Protein AF-A0A8J4EY63-F1 (afdb_monomer)

Solvent-accessible surface area (backbone atoms only — not comparable to full-atom values): 12942 Å² total; per-residue (Å²): 98,68,43,55,52,31,20,59,56,55,72,53,76,58,63,47,81,88,85,58,33,60,67,54,53,49,51,51,50,50,50,53,52,50,50,33,69,76,68,36,71,69,58,39,68,40,45,42,35,84,79,38,76,83,50,90,57,70,86,40,26,44,48,56,54,52,50,51,50,52,49,52,52,50,50,52,52,49,51,52,44,51,50,52,53,71,71,45,63,54,78,74,40,54,76,88,70,40,68,58,42,65,72,49,71,68,41,54,51,51,54,49,49,52,53,49,51,53,52,50,38,43,49,57,43,70,63,50,84,80,60,52,95,76,39,57,59,40,48,52,47,36,47,50,51,41,50,49,51,50,41,50,48,46,49,48,22,44,77,71,20,35,55,77,70,80,58,59,66,53,52,48,56,46,45,53,51,23,48,33,68,73,69,58,83,55,62,65,63,59,49,32,54,51,52,32,55,54,48,53,53,50,49,52,53,52,52,55,49,52,51,49,52,53,24,62,74,72,71,46,66,80,99,53,88,75,78,78,84,128

InterPro domains:
  IPR014472 Choline/ethanolamine phosphotransferase [PTHR10414] (2-226)

Foldseek 3Di:
DLQLLLCLQQVDRDQAPVPDGPVNVVVVVVVLVVCCVPVNPCQQCQFVCVVPVPDPDGNDGNVNVVVVVVVVRVVVVNVVSVCSNVVDASVNPDPVQQAAEDYDDVLSVVVVVVVVLLVVLLCLLLVLPPQDPPLSVLSVLLSVLLVVVQSVQSNCCSVVNHYRDGPVVSSVLSNVLSVCSVVVPDDNSCSSVVSNVVSVVVSVVVVVVVVVVVCVVVVHPPPDDDPDDD

Sequence (230 aa):
MVSHWEEYHTGVLMYGDGHFGILEANYVLAAVTFVSGIFGPAIWDYRLTNLVAAWPYKDMELKHALILFAAAVALIQFYGQMRRVFMNSWTTLPAAERGHKELGNAARLRHLAYALVLMTLGAIYLADDKLKWGQARLATLLYGIVYAIVATQLIMDHMCKEPFRPPLFPMAVLATAALNSVVELVDARMVAAGAVAIMIVYYGVYVSTIVRQVCAFLGIKCFSITPKRA

Secondary structure (DSSP, 8-state):
-HHHHHHHHHS----BSSSSBHHHHHHHHHHHHHHHHHH-GGGGG-BGGGT-TT-S-TT-BHHHHHHHHHHHHHHHHHHHHHHHHHHS-GGGS-HHHHTT---SHHHHHHHHHHHHHHHHHHHHHHT-TTPPTTHHHHHHHHHHHHHHHHHHHHHHHHHTT------HHHHHHHHHHHHHHHH--S-HHHHHHHHHHHHHHHHHHHHHHHHHHHHHHHT--TT--PPPP-

Mean predicted aligned error: 6.14 Å

Structure (mmCIF, N/CA/C/O backbone):
data_AF-A0A8J4EY63-F1
#
_entry.id   AF-A0A8J4EY63-F1
#
loop_
_atom_site.group_PDB
_atom_site.id
_atom_site.type_symbol
_atom_site.label_atom_id
_atom_site.label_alt_id
_atom_site.label_comp_id
_atom_site.label_asym_id
_atom_site.label_entity_id
_atom_site.label_seq_id
_atom_site.pdbx_PDB_ins_code
_atom_site.Cartn_x
_atom_site.Cartn_y
_atom_site.Cartn_z
_atom_site.occupancy
_atom_site.B_iso_or_equiv
_atom_site.auth_seq_id
_atom_site.auth_comp_id
_atom_site.auth_asym_id
_atom_site.auth_atom_id
_atom_site.pdbx_PDB_model_num
ATOM 1 N N . MET A 1 1 ? -1.726 2.721 5.004 1.00 75.31 1 MET A N 1
ATOM 2 C CA . MET A 1 1 ? -1.685 1.846 6.198 1.00 75.31 1 MET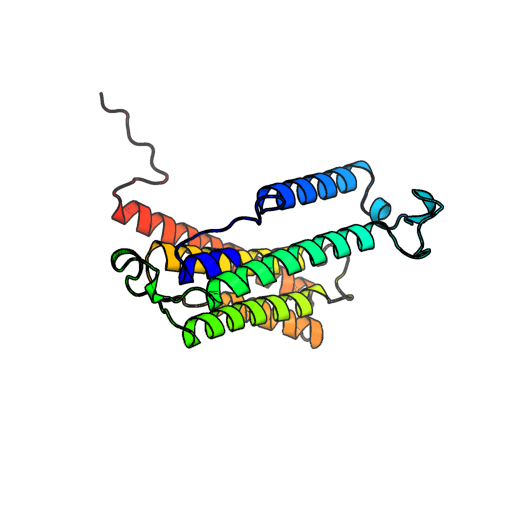 A CA 1
ATOM 3 C C . MET A 1 1 ? -1.245 2.616 7.436 1.00 75.31 1 MET A C 1
ATOM 5 O O . MET A 1 1 ? -1.989 2.617 8.403 1.00 75.31 1 MET A O 1
ATOM 9 N N . VAL A 1 2 ? -0.086 3.288 7.419 1.00 85.56 2 VAL A N 1
ATOM 10 C CA . VAL A 1 2 ? 0.447 3.988 8.607 1.00 85.56 2 VAL A CA 1
ATOM 11 C C . VAL A 1 2 ? -0.446 5.165 9.059 1.00 85.56 2 VAL A C 1
ATOM 13 O O . VAL A 1 2 ? -0.605 5.373 10.256 1.00 85.56 2 VAL A O 1
ATOM 16 N N . SER A 1 3 ? -1.154 5.832 8.140 1.00 87.44 3 SER A N 1
ATOM 17 C CA . SER A 1 3 ? -2.169 6.853 8.464 1.00 87.44 3 SER A CA 1
ATOM 18 C C . SER A 1 3 ? -3.355 6.301 9.268 1.00 87.44 3 SER A C 1
ATOM 20 O O . SER A 1 3 ? -3.732 6.866 10.287 1.00 87.44 3 SER A O 1
ATOM 22 N N . HIS A 1 4 ? -3.914 5.160 8.857 1.00 89.75 4 HIS A N 1
ATOM 23 C CA . HIS A 1 4 ? -4.987 4.488 9.601 1.00 89.75 4 HIS A CA 1
ATOM 24 C C . HIS A 1 4 ? -4.483 3.854 10.901 1.00 89.75 4 HIS A C 1
ATOM 26 O O . HIS A 1 4 ? -5.235 3.713 11.858 1.00 89.75 4 HIS A O 1
ATOM 32 N N . TRP A 1 5 ? -3.201 3.486 10.967 1.00 91.19 5 TRP A N 1
ATOM 33 C CA . TRP A 1 5 ? -2.572 3.077 12.222 1.00 91.19 5 TRP A CA 1
ATOM 34 C C . TRP A 1 5 ? -2.454 4.254 13.196 1.00 91.19 5 TRP A C 1
ATOM 36 O O . TRP A 1 5 ? -2.728 4.079 14.382 1.00 91.19 5 TRP A O 1
ATOM 46 N N . GLU A 1 6 ? -2.101 5.448 12.709 1.00 90.81 6 GLU A N 1
ATOM 47 C CA . GLU A 1 6 ? -2.152 6.669 13.513 1.00 90.81 6 GLU A CA 1
ATOM 48 C C . GLU A 1 6 ? -3.570 6.904 14.032 1.00 90.81 6 GLU A C 1
ATOM 50 O O . GLU A 1 6 ? -3.763 6.964 15.243 1.00 90.81 6 GLU A O 1
ATOM 55 N N . GLU A 1 7 ? -4.557 6.939 13.139 1.00 90.31 7 GLU A N 1
ATOM 56 C CA . GLU A 1 7 ? -5.970 7.110 13.483 1.00 90.31 7 GLU A CA 1
ATOM 57 C C . GLU A 1 7 ? -6.446 6.075 14.517 1.00 90.31 7 GLU A C 1
ATOM 59 O O . GLU A 1 7 ? -7.128 6.426 15.481 1.00 90.31 7 GLU A O 1
ATOM 64 N N . TYR A 1 8 ? -6.023 4.811 14.391 1.00 91.12 8 TYR A N 1
ATOM 65 C CA . TYR A 1 8 ? -6.321 3.761 15.367 1.00 91.12 8 TYR A CA 1
ATOM 66 C C . TYR A 1 8 ? -5.895 4.141 16.791 1.00 91.12 8 TYR A C 1
ATOM 68 O O . TYR A 1 8 ? -6.654 3.930 17.739 1.00 91.12 8 TYR A O 1
ATOM 76 N N . HIS A 1 9 ? -4.702 4.723 16.938 1.00 90.56 9 HIS A N 1
ATOM 77 C CA . HIS A 1 9 ? -4.080 5.020 18.233 1.00 90.56 9 HIS A CA 1
ATOM 78 C C . HIS A 1 9 ? -4.328 6.436 18.755 1.00 90.56 9 HIS A C 1
ATOM 80 O O . HIS A 1 9 ? -4.182 6.657 19.960 1.00 90.56 9 HIS A O 1
ATOM 86 N N . THR A 1 10 ? -4.658 7.391 17.885 1.00 88.69 10 THR A N 1
ATOM 87 C CA . THR A 1 10 ? -4.828 8.813 18.238 1.00 88.69 10 THR A CA 1
ATOM 88 C C . THR A 1 10 ? -6.257 9.313 18.053 1.00 88.69 10 THR A C 1
ATOM 90 O O . THR A 1 10 ? -6.621 10.316 18.661 1.00 88.69 10 THR A O 1
ATOM 93 N N . GLY A 1 11 ? -7.074 8.634 17.239 1.00 86.06 11 GLY A N 1
ATOM 94 C CA . GLY A 1 11 ? -8.412 9.085 16.846 1.00 86.06 11 GLY A CA 1
ATOM 95 C C . GLY A 1 11 ? -8.413 10.233 15.838 1.00 86.06 11 GLY A C 1
ATOM 96 O O . GLY A 1 11 ? -9.473 10.768 15.535 1.00 86.06 11 GLY A O 1
ATOM 97 N N . VAL A 1 12 ? -7.241 10.633 15.336 1.00 85.75 12 VAL A N 1
ATOM 98 C CA . VAL A 1 12 ? -7.100 11.710 14.357 1.00 85.75 12 VAL A CA 1
ATOM 99 C C . VAL A 1 12 ? -6.516 11.133 13.079 1.00 85.75 12 VAL A C 1
ATOM 101 O O . VAL A 1 12 ? -5.387 10.643 13.064 1.00 85.75 12 VAL A O 1
ATOM 104 N N . LEU A 1 13 ? -7.285 11.217 11.997 1.00 84.12 13 LEU A N 1
ATOM 105 C CA . LEU A 1 13 ? -6.846 10.784 10.681 1.00 84.12 13 LEU A CA 1
ATOM 106 C C . LEU A 1 13 ? -6.142 11.922 9.947 1.00 84.12 13 LEU A C 1
ATOM 108 O O . LEU A 1 13 ? -6.775 12.854 9.452 1.00 84.12 13 LEU A O 1
ATOM 112 N N . MET A 1 14 ? -4.818 11.827 9.858 1.00 81.56 14 MET A N 1
ATOM 113 C CA . MET A 1 14 ? -4.008 12.758 9.080 1.00 81.56 14 MET A CA 1
ATOM 114 C C . MET A 1 14 ? -3.716 12.182 7.697 1.00 81.56 14 MET A C 1
ATOM 116 O O . MET A 1 14 ? -2.942 11.237 7.539 1.00 81.56 14 MET A O 1
ATOM 120 N N . TYR A 1 15 ? -4.325 12.786 6.679 1.00 75.81 15 TYR A N 1
ATOM 121 C CA . TYR A 1 15 ? -4.147 12.404 5.277 1.00 75.81 15 TYR A CA 1
ATOM 122 C C . TYR A 1 15 ? -2.931 13.051 4.595 1.00 75.81 15 TYR A C 1
ATOM 124 O O . TYR A 1 15 ? -2.633 12.723 3.450 1.00 75.81 15 TYR A O 1
ATOM 132 N N . GLY A 1 16 ? -2.223 13.951 5.275 1.00 76.56 16 GLY A N 1
ATOM 133 C CA . GLY A 1 16 ? -1.060 14.663 4.751 1.00 76.56 16 GLY A CA 1
ATOM 134 C C . GLY A 1 16 ? -0.440 15.575 5.804 1.00 76.56 16 GLY A C 1
ATOM 135 O O . GLY A 1 16 ? -0.846 15.562 6.966 1.00 76.56 16 GLY A O 1
ATOM 136 N N . ASP A 1 17 ? 0.546 16.362 5.392 1.00 76.25 17 ASP A N 1
ATOM 137 C CA . ASP A 1 17 ? 1.211 17.381 6.218 1.00 76.25 17 ASP A CA 1
ATOM 138 C C . ASP A 1 17 ? 0.677 18.809 5.976 1.00 76.25 17 ASP A C 1
ATOM 140 O O . ASP A 1 17 ? 1.213 19.770 6.520 1.00 76.25 17 ASP A O 1
ATOM 144 N N . GLY A 1 18 ? -0.388 18.943 5.177 1.00 77.69 18 GLY A N 1
ATOM 145 C CA . GLY A 1 18 ? -0.971 20.219 4.750 1.00 77.69 18 GLY A CA 1
ATOM 146 C C . GLY A 1 18 ? -0.439 20.733 3.408 1.00 77.69 18 GLY A C 1
ATOM 147 O O . GLY A 1 18 ? -1.096 21.563 2.786 1.00 77.69 18 GLY A O 1
ATOM 148 N N . HIS A 1 19 ? 0.693 20.213 2.931 1.00 80.62 19 HIS A N 1
ATOM 149 C CA . HIS A 1 19 ? 1.270 20.554 1.627 1.00 80.62 19 HIS A CA 1
ATOM 150 C C . HIS A 1 19 ? 1.197 19.388 0.642 1.00 80.62 19 HIS A C 1
ATOM 152 O O . HIS A 1 19 ? 1.007 19.599 -0.554 1.00 80.62 19 HIS A O 1
ATOM 158 N N . PHE A 1 20 ? 1.350 18.162 1.142 1.00 83.75 20 PHE A N 1
ATOM 159 C CA . PHE A 1 20 ? 1.304 16.948 0.349 1.00 83.75 20 PHE A CA 1
ATOM 160 C C . PHE A 1 20 ? 0.645 15.807 1.133 1.00 83.75 20 PHE A C 1
ATOM 162 O O . PHE A 1 20 ? 1.149 15.328 2.157 1.00 83.75 20 PHE A O 1
ATOM 169 N N . GLY A 1 21 ? -0.496 15.343 0.637 1.00 86.19 21 GLY A N 1
ATOM 170 C CA . GLY A 1 21 ? -1.274 14.255 1.207 1.00 86.19 21 GLY A CA 1
ATOM 171 C C . GLY A 1 21 ? -1.627 13.173 0.192 1.00 86.19 21 GLY A C 1
ATOM 172 O O . GLY A 1 21 ? -1.001 13.020 -0.859 1.00 86.19 21 GLY A O 1
ATOM 173 N N . ILE A 1 22 ? -2.638 12.374 0.537 1.00 84.06 22 ILE A N 1
ATOM 174 C CA . ILE A 1 22 ? -3.111 11.271 -0.311 1.00 84.06 22 ILE A CA 1
ATOM 175 C C . ILE A 1 22 ? -3.686 11.785 -1.638 1.00 84.06 22 ILE A C 1
ATOM 177 O O . ILE A 1 22 ? -3.525 11.135 -2.670 1.00 84.06 22 ILE A O 1
ATOM 181 N N . LEU A 1 23 ? -4.344 12.947 -1.631 1.00 87.94 23 LEU A N 1
ATOM 182 C CA . LEU A 1 23 ? -4.945 13.512 -2.836 1.00 87.94 23 LEU A CA 1
ATOM 183 C C . LEU A 1 23 ? -3.869 13.901 -3.859 1.00 87.94 23 LEU A C 1
ATOM 185 O O . LEU A 1 23 ? -3.944 13.501 -5.019 1.00 87.94 23 LEU A O 1
ATOM 189 N N . GLU A 1 24 ? -2.843 14.622 -3.416 1.00 90.69 24 GLU A N 1
ATOM 190 C CA . GLU A 1 24 ? -1.710 15.039 -4.238 1.00 90.69 24 GLU A CA 1
ATOM 191 C C . GLU A 1 24 ? -0.943 13.821 -4.760 1.00 90.69 24 GLU A C 1
ATOM 193 O O . GLU A 1 24 ? -0.616 13.763 -5.945 1.00 90.69 24 GLU A O 1
ATOM 198 N N . ALA A 1 25 ? -0.738 12.800 -3.920 1.00 88.81 25 ALA A N 1
ATOM 199 C CA . ALA A 1 25 ? -0.139 11.536 -4.344 1.00 88.81 25 ALA A CA 1
ATOM 200 C C . ALA A 1 25 ? -0.945 10.854 -5.467 1.00 88.81 25 ALA A C 1
ATOM 202 O O . ALA A 1 25 ? -0.363 10.376 -6.444 1.00 88.81 25 ALA A O 1
ATOM 203 N N . ASN A 1 26 ? -2.279 10.850 -5.372 1.00 90.75 26 ASN A N 1
ATOM 204 C CA . ASN A 1 26 ? -3.149 10.301 -6.413 1.00 90.75 26 ASN A CA 1
ATOM 205 C C . ASN A 1 26 ? -3.087 11.117 -7.710 1.00 90.75 26 ASN A C 1
ATOM 207 O O . ASN A 1 26 ? -3.078 10.525 -8.789 1.00 90.75 26 ASN A O 1
ATOM 211 N N . TYR A 1 27 ? -2.995 12.448 -7.635 1.00 92.56 27 TYR A N 1
ATOM 212 C CA . TYR A 1 27 ? -2.796 13.281 -8.824 1.00 92.56 27 TYR A CA 1
ATOM 213 C C . TYR A 1 27 ? -1.441 13.038 -9.482 1.00 92.56 27 TYR A C 1
ATOM 215 O O . TYR A 1 27 ? -1.377 12.938 -10.706 1.00 92.56 27 TYR A O 1
ATOM 223 N N . VAL A 1 28 ? -0.371 12.878 -8.699 1.00 92.88 28 VAL A N 1
ATOM 224 C CA . VAL A 1 28 ? 0.951 12.511 -9.227 1.00 92.88 28 VAL A CA 1
ATOM 225 C C . VAL A 1 28 ? 0.886 11.152 -9.925 1.00 92.88 28 VAL A C 1
ATOM 227 O O . VAL A 1 28 ? 1.370 11.022 -11.046 1.00 92.88 28 VAL A O 1
ATOM 230 N N . LEU A 1 29 ? 0.232 10.153 -9.326 1.00 91.62 29 LEU A N 1
ATOM 231 C CA . LEU A 1 29 ? 0.059 8.839 -9.948 1.00 91.62 29 LEU A CA 1
ATOM 232 C C . LEU A 1 29 ? -0.782 8.910 -11.234 1.00 91.62 29 LEU A C 1
ATOM 234 O O . LEU A 1 29 ? -0.433 8.288 -12.240 1.00 91.62 29 LEU A O 1
ATOM 238 N N . ALA A 1 30 ? -1.865 9.689 -11.231 1.00 94.56 30 ALA A N 1
ATOM 239 C CA . ALA A 1 30 ? -2.686 9.933 -12.414 1.00 94.56 30 ALA A CA 1
ATOM 240 C C . ALA A 1 30 ? -1.873 10.615 -13.528 1.00 94.56 30 ALA A C 1
ATOM 242 O O . ALA A 1 30 ? -1.937 10.200 -14.681 1.00 94.56 30 ALA A O 1
ATOM 243 N N . ALA A 1 31 ? -1.042 11.601 -13.190 1.00 94.56 31 ALA A N 1
ATOM 244 C CA . ALA A 1 31 ? -0.161 12.265 -14.144 1.00 94.56 31 ALA A CA 1
ATOM 245 C C . ALA A 1 31 ? 0.895 11.303 -14.714 1.00 94.56 31 ALA A C 1
ATOM 247 O O . ALA A 1 31 ? 1.078 11.242 -15.927 1.00 94.56 31 ALA A O 1
ATOM 248 N N . VAL A 1 32 ? 1.549 10.500 -13.868 1.00 93.44 32 VAL A N 1
ATOM 249 C CA . VAL A 1 32 ? 2.536 9.494 -14.296 1.00 93.44 32 VAL A CA 1
ATOM 250 C C . VAL A 1 32 ? 1.897 8.459 -15.221 1.00 93.44 32 VAL A C 1
ATOM 252 O O . VAL A 1 32 ? 2.451 8.132 -16.270 1.00 93.44 32 VAL A O 1
ATOM 255 N N . THR A 1 33 ? 0.712 7.954 -14.881 1.00 92.56 33 THR A N 1
ATOM 256 C CA . THR A 1 33 ? -0.002 6.987 -15.729 1.00 92.56 33 THR A CA 1
ATOM 257 C C . THR A 1 33 ? -0.467 7.609 -17.045 1.00 92.56 33 THR A C 1
ATOM 259 O O . THR A 1 33 ? -0.325 6.977 -18.090 1.00 92.56 33 THR A O 1
ATOM 262 N N . PHE A 1 34 ? -0.926 8.861 -17.028 1.00 96.00 34 PHE A N 1
ATOM 263 C CA . PHE A 1 34 ? -1.298 9.608 -18.229 1.00 96.00 34 PHE A CA 1
ATOM 264 C C . PHE A 1 34 ? -0.103 9.843 -19.167 1.00 96.00 34 PHE A C 1
ATOM 266 O O . PHE A 1 34 ? -0.177 9.521 -20.352 1.00 96.00 34 PHE A O 1
ATOM 273 N N . VAL A 1 35 ? 1.030 10.315 -18.636 1.00 95.19 35 VAL A N 1
ATOM 274 C CA . VAL A 1 35 ? 2.282 10.504 -19.394 1.00 95.19 35 VAL A CA 1
ATOM 275 C C . VAL A 1 35 ? 2.772 9.176 -19.971 1.00 95.19 35 VAL A C 1
ATOM 277 O O . VAL A 1 35 ? 3.098 9.105 -21.155 1.00 95.19 35 VAL A O 1
ATOM 280 N N . SER A 1 36 ? 2.744 8.103 -19.174 1.00 94.06 36 SER A N 1
ATOM 281 C CA . SER A 1 36 ? 3.088 6.751 -19.640 1.00 94.06 36 SER A CA 1
ATOM 282 C C . SER A 1 36 ? 2.162 6.266 -20.757 1.00 94.06 36 SER A C 1
ATOM 284 O O . SER A 1 36 ? 2.600 5.536 -21.641 1.00 94.06 36 SER A O 1
ATOM 286 N N . GLY A 1 37 ? 0.881 6.642 -20.713 1.00 93.69 37 GLY A N 1
ATOM 287 C CA . GLY A 1 37 ? -0.109 6.279 -21.723 1.00 93.69 37 GLY A CA 1
ATOM 288 C C . GLY A 1 37 ? 0.101 6.991 -23.060 1.00 93.69 37 GLY A C 1
ATOM 289 O O . GLY A 1 37 ? -0.082 6.371 -24.102 1.00 93.69 37 GLY A O 1
ATOM 290 N N . ILE A 1 38 ? 0.515 8.263 -23.038 1.00 96.50 38 ILE A N 1
ATOM 291 C CA . ILE A 1 38 ? 0.753 9.060 -24.253 1.00 96.50 38 ILE A CA 1
ATOM 292 C C . ILE A 1 38 ? 2.105 8.732 -24.888 1.00 96.50 38 ILE A C 1
ATOM 294 O O . ILE A 1 38 ? 2.183 8.501 -26.091 1.00 96.50 38 ILE A O 1
ATOM 298 N N . PHE A 1 39 ? 3.175 8.732 -24.091 1.00 94.94 39 PHE A N 1
ATOM 299 C CA . PHE A 1 39 ? 4.550 8.641 -24.596 1.00 94.94 39 PHE A CA 1
ATOM 300 C C . PHE A 1 39 ? 5.144 7.230 -24.508 1.00 94.94 39 PHE A C 1
ATOM 302 O O . PHE A 1 39 ? 6.244 6.983 -24.999 1.00 94.94 39 PHE A O 1
ATOM 309 N N . GLY A 1 40 ? 4.422 6.296 -23.889 1.00 92.44 40 GLY A N 1
ATOM 310 C CA . GLY A 1 40 ? 4.924 4.967 -23.569 1.00 92.44 40 GLY A CA 1
ATOM 311 C C . GLY A 1 40 ? 5.813 4.953 -22.317 1.00 92.44 40 GLY A C 1
ATOM 312 O O . GLY A 1 40 ? 6.270 5.994 -21.846 1.00 92.44 40 GLY A O 1
ATOM 313 N N . PRO A 1 41 ? 6.097 3.764 -21.757 1.00 89.00 41 PRO A N 1
ATOM 314 C CA . PRO A 1 41 ? 6.898 3.629 -20.538 1.00 89.00 41 PRO A CA 1
ATOM 315 C C . PRO A 1 41 ? 8.377 4.008 -20.724 1.00 89.00 41 PRO A C 1
ATOM 317 O O . PRO A 1 41 ? 9.034 4.357 -19.751 1.00 89.00 41 PRO A O 1
ATOM 320 N N . ALA A 1 42 ? 8.895 3.992 -21.957 1.00 92.88 42 ALA A N 1
ATOM 321 C CA . ALA A 1 42 ? 10.295 4.312 -22.248 1.00 92.88 42 ALA A CA 1
ATOM 322 C C . ALA A 1 42 ? 10.659 5.786 -21.982 1.00 92.88 42 ALA A C 1
ATOM 324 O O . ALA A 1 42 ? 11.835 6.111 -21.839 1.00 92.88 42 ALA A O 1
ATOM 325 N N . ILE A 1 43 ? 9.673 6.691 -21.872 1.00 93.81 43 ILE A N 1
ATOM 326 C CA . ILE A 1 43 ? 9.930 8.096 -21.511 1.00 93.81 43 ILE A CA 1
ATOM 327 C C . ILE A 1 43 ? 10.630 8.225 -20.150 1.00 93.81 43 ILE A C 1
ATOM 329 O O . ILE A 1 43 ? 11.391 9.163 -19.920 1.00 93.81 43 ILE A O 1
ATOM 333 N N . TRP A 1 44 ? 10.409 7.267 -19.250 1.00 93.69 44 TRP A N 1
ATOM 334 C CA . TRP A 1 44 ? 10.975 7.285 -17.906 1.00 93.69 44 TRP A CA 1
ATOM 335 C C . TRP A 1 44 ? 12.465 6.928 -17.860 1.00 93.69 44 TRP A C 1
ATOM 337 O O . TRP A 1 44 ? 13.126 7.251 -16.871 1.00 93.69 44 TRP A O 1
ATOM 347 N N . ASP A 1 45 ? 12.992 6.338 -18.934 1.00 93.56 45 ASP A N 1
ATOM 348 C CA . ASP A 1 45 ? 14.418 6.045 -19.118 1.00 93.56 45 ASP A CA 1
ATOM 349 C C . ASP A 1 45 ? 15.183 7.252 -19.704 1.00 93.56 45 ASP A C 1
ATOM 351 O O . ASP A 1 45 ? 16.394 7.203 -19.926 1.00 93.56 45 ASP A O 1
ATOM 355 N N . TYR A 1 46 ? 14.496 8.375 -19.953 1.00 92.94 46 TYR A N 1
ATOM 356 C CA . TYR A 1 46 ? 15.130 9.593 -20.447 1.00 92.94 46 TYR A CA 1
ATOM 357 C C . TYR A 1 46 ? 16.037 10.219 -19.378 1.00 92.94 46 TYR A C 1
ATOM 359 O O . TYR A 1 46 ? 15.642 10.403 -18.222 1.00 92.94 46 TYR A O 1
ATOM 367 N N . ARG A 1 47 ? 17.266 10.574 -19.767 1.00 92.19 47 ARG A N 1
ATOM 368 C CA . ARG A 1 47 ? 18.263 11.168 -18.864 1.00 92.19 47 ARG A CA 1
ATOM 369 C C . ARG A 1 47 ? 17.909 12.611 -18.520 1.00 92.19 47 ARG A C 1
ATOM 371 O O . ARG A 1 47 ? 17.632 13.416 -19.408 1.00 92.19 47 ARG A O 1
ATOM 378 N N . LEU A 1 48 ? 18.011 12.970 -17.242 1.00 88.44 48 LEU A N 1
ATOM 379 C CA . LEU A 1 48 ? 17.725 14.326 -16.757 1.00 88.44 48 LEU A CA 1
ATOM 380 C C . LEU A 1 48 ? 18.640 15.386 -17.364 1.00 88.44 48 LEU A C 1
ATOM 382 O O . LEU A 1 48 ? 18.193 16.504 -17.601 1.00 88.44 48 LEU A O 1
ATOM 386 N N . THR A 1 49 ? 19.888 15.042 -17.678 1.00 89.31 49 THR A N 1
ATOM 387 C CA . T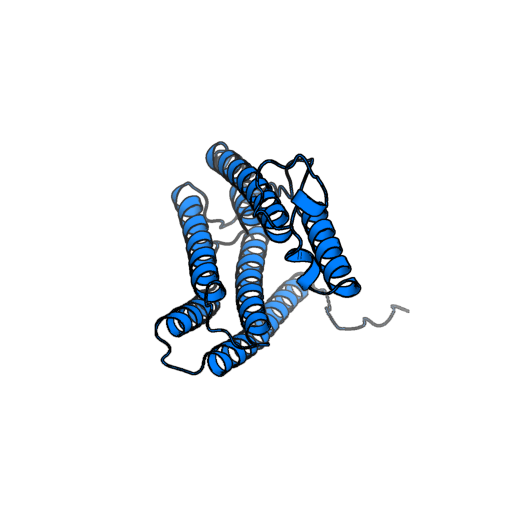HR A 1 49 ? 20.833 15.960 -18.334 1.00 89.31 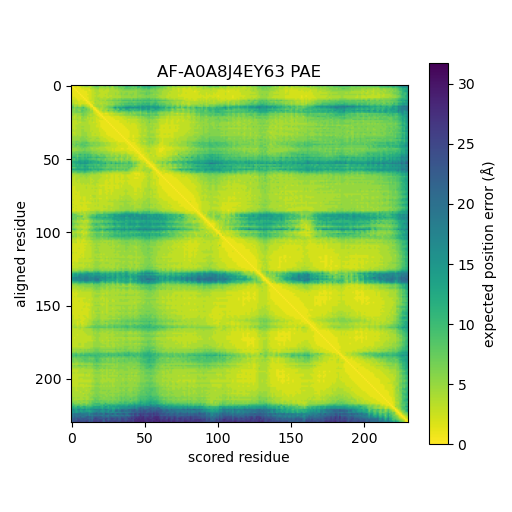49 THR A CA 1
ATOM 388 C C . THR A 1 49 ? 20.356 16.446 -19.694 1.00 89.31 49 THR A C 1
ATOM 390 O O . THR A 1 49 ? 20.738 17.529 -20.124 1.00 89.31 49 THR A O 1
ATOM 393 N N . ASN A 1 50 ? 19.512 15.664 -20.371 1.00 89.00 50 ASN A N 1
ATOM 394 C CA . ASN A 1 50 ? 18.940 16.053 -21.654 1.00 89.00 50 ASN A CA 1
ATOM 395 C C . ASN A 1 50 ? 17.816 17.093 -21.492 1.00 89.00 50 ASN A C 1
ATOM 397 O O . ASN A 1 50 ? 17.451 17.744 -22.465 1.00 89.00 50 ASN A O 1
ATOM 401 N N . LEU A 1 51 ? 17.254 17.233 -20.285 1.00 86.25 51 LEU A N 1
ATOM 402 C CA . LEU A 1 51 ? 16.252 18.247 -19.938 1.00 86.25 51 LEU A CA 1
ATOM 403 C C . LEU A 1 51 ? 16.902 19.468 -19.278 1.00 86.25 51 LEU A C 1
ATOM 405 O O . LEU A 1 51 ? 16.556 20.605 -19.584 1.00 86.25 51 LEU A O 1
ATOM 409 N N . VAL A 1 52 ? 17.856 19.231 -18.376 1.00 87.62 52 VAL A N 1
ATOM 410 C CA . VAL A 1 52 ? 18.567 20.259 -17.617 1.00 87.62 52 VAL A CA 1
ATOM 411 C C . VAL A 1 52 ? 20.064 20.004 -17.752 1.00 87.62 52 VAL A C 1
ATOM 413 O O . VAL A 1 52 ? 20.639 19.192 -17.030 1.00 87.62 52 VAL A O 1
ATOM 416 N N . ALA A 1 53 ? 20.715 20.722 -18.669 1.00 86.12 53 ALA A N 1
ATOM 417 C CA . ALA A 1 53 ? 22.133 20.521 -18.987 1.00 86.12 53 ALA A CA 1
ATOM 418 C C . ALA A 1 53 ? 23.073 20.699 -17.776 1.00 86.12 53 ALA A C 1
ATOM 420 O O . ALA A 1 53 ? 24.131 20.079 -17.716 1.00 86.12 53 ALA A O 1
ATOM 421 N N . ALA A 1 54 ? 22.678 21.519 -16.796 1.00 88.69 54 ALA A N 1
ATOM 422 C CA . ALA A 1 54 ? 23.436 21.775 -15.571 1.00 88.69 54 ALA A CA 1
ATOM 423 C C . ALA A 1 54 ? 23.187 20.745 -14.447 1.00 88.69 54 ALA A C 1
ATOM 425 O O . ALA A 1 54 ? 23.654 20.943 -13.325 1.00 88.69 54 ALA A O 1
ATOM 426 N N . TRP A 1 55 ? 22.429 19.671 -14.700 1.00 87.81 55 TRP A N 1
ATOM 427 C CA . TRP A 1 55 ? 22.111 18.686 -13.667 1.00 87.81 55 TRP A CA 1
ATOM 428 C C . TRP A 1 55 ? 23.371 17.921 -13.208 1.00 87.81 55 TRP A C 1
ATOM 430 O O . TRP A 1 55 ? 24.106 17.400 -14.050 1.00 87.81 55 TRP A O 1
ATOM 440 N N . PRO A 1 56 ? 23.631 17.808 -11.890 1.00 87.38 56 PRO A N 1
ATOM 441 C CA . PRO A 1 56 ? 24.891 17.262 -11.377 1.00 87.38 56 PRO A CA 1
ATOM 442 C C . PRO A 1 56 ? 25.047 15.745 -11.580 1.00 87.38 56 PRO A C 1
ATOM 444 O O . PRO A 1 56 ? 26.171 15.255 -11.681 1.00 87.38 56 PRO A O 1
ATOM 447 N N . TYR A 1 57 ? 23.946 14.992 -11.669 1.00 88.31 57 TYR A N 1
ATOM 448 C CA . TYR A 1 57 ? 23.966 13.527 -11.772 1.00 88.31 57 TYR A CA 1
ATOM 449 C C . TYR A 1 57 ? 23.708 13.058 -13.208 1.00 88.31 57 TYR A C 1
ATOM 451 O O . TYR A 1 57 ? 22.561 12.970 -13.645 1.00 88.31 57 TYR A O 1
ATOM 459 N N . LYS A 1 58 ? 24.780 12.745 -13.947 1.00 84.44 58 LYS A N 1
ATOM 460 C CA . LYS A 1 58 ? 24.714 12.490 -15.399 1.00 84.44 58 LYS A CA 1
ATOM 461 C C . LYS A 1 58 ? 23.957 11.224 -15.806 1.00 84.44 58 LYS A C 1
ATOM 463 O O . LYS A 1 58 ? 23.338 11.208 -16.867 1.00 84.44 58 LYS A O 1
ATOM 468 N N . ASP A 1 59 ? 23.961 10.207 -14.952 1.00 89.75 59 ASP A N 1
ATOM 469 C CA . ASP A 1 59 ? 23.286 8.928 -15.212 1.00 89.75 59 ASP A CA 1
ATOM 470 C C . ASP A 1 59 ? 21.873 8.867 -14.615 1.00 89.75 59 ASP A C 1
ATOM 472 O O . ASP A 1 59 ? 21.207 7.836 -14.661 1.00 89.75 59 ASP A O 1
ATOM 476 N N . MET A 1 60 ? 21.389 9.971 -14.041 1.00 91.50 60 MET A N 1
ATOM 477 C CA . MET A 1 60 ? 20.076 9.998 -13.414 1.00 91.50 60 MET A CA 1
ATOM 478 C C . MET A 1 60 ? 18.980 10.081 -14.483 1.00 91.50 60 MET A C 1
ATOM 480 O O . MET A 1 60 ? 18.833 11.077 -15.194 1.00 91.50 60 MET A O 1
ATOM 484 N N . GLU A 1 61 ? 18.203 9.011 -14.592 1.00 94.75 61 GLU A N 1
ATOM 485 C CA . GLU A 1 61 ? 17.003 8.964 -15.438 1.00 94.75 61 GLU A CA 1
ATOM 486 C C . GLU A 1 61 ? 15.776 9.541 -14.718 1.00 94.75 61 GLU A C 1
ATOM 488 O O . GLU A 1 61 ? 15.726 9.609 -13.484 1.00 94.75 61 GLU A O 1
ATOM 493 N N . LEU A 1 62 ? 14.754 9.911 -15.490 1.00 92.31 62 LEU A N 1
ATOM 494 C CA . LEU A 1 62 ? 13.523 10.517 -14.987 1.00 92.31 62 LEU A CA 1
ATOM 495 C C . LEU A 1 62 ? 12.804 9.635 -13.947 1.00 92.31 62 LEU A C 1
ATOM 497 O O . LEU A 1 62 ? 12.311 10.156 -12.943 1.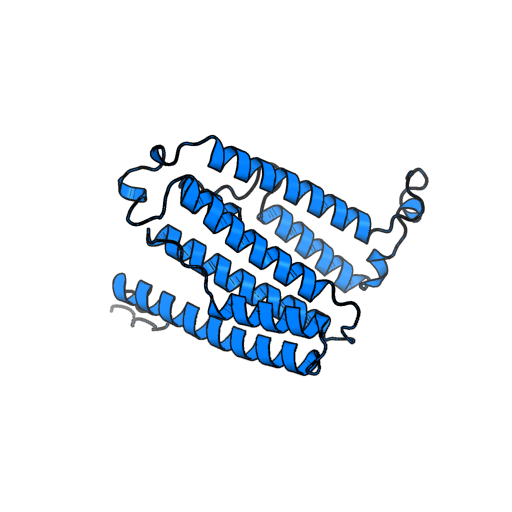00 92.31 62 LEU A O 1
ATOM 501 N N . LYS A 1 63 ? 12.809 8.302 -14.118 1.00 92.62 63 LYS A N 1
ATOM 502 C CA . LYS A 1 63 ? 12.241 7.362 -13.130 1.00 92.62 63 LYS A CA 1
ATOM 503 C C . LYS A 1 63 ? 12.888 7.476 -11.753 1.00 92.62 63 LYS A C 1
ATOM 505 O O . LYS A 1 63 ? 12.187 7.447 -10.745 1.00 92.62 63 LYS A O 1
ATOM 510 N N . HIS A 1 64 ? 14.206 7.666 -11.698 1.00 92.56 64 HIS A N 1
ATOM 511 C CA . HIS A 1 64 ? 14.928 7.803 -10.434 1.00 92.56 64 HIS A CA 1
ATOM 512 C C . HIS A 1 64 ? 14.516 9.081 -9.702 1.00 92.56 64 HIS A C 1
ATOM 514 O O . HIS A 1 64 ? 14.350 9.056 -8.487 1.00 92.56 64 HIS A O 1
ATOM 520 N N . ALA A 1 65 ? 14.280 10.177 -10.431 1.00 91.44 65 ALA A N 1
ATOM 521 C CA . ALA A 1 65 ? 13.792 11.428 -9.849 1.00 91.44 65 ALA A CA 1
ATOM 522 C C . ALA A 1 65 ? 12.438 11.245 -9.160 1.00 91.44 65 ALA A C 1
ATOM 524 O O . ALA A 1 65 ? 12.259 11.666 -8.019 1.00 91.44 65 ALA A O 1
ATOM 525 N N . LEU A 1 66 ? 11.503 10.576 -9.841 1.00 92.06 66 LEU A N 1
ATOM 526 C CA . LEU A 1 66 ? 10.176 10.302 -9.298 1.00 92.06 66 LEU A CA 1
ATOM 527 C C . LEU A 1 66 ? 10.225 9.364 -8.093 1.00 92.06 66 LEU A C 1
ATOM 529 O O . LEU A 1 66 ? 9.533 9.611 -7.108 1.00 92.06 66 LEU A O 1
ATOM 533 N N . ILE A 1 67 ? 11.057 8.321 -8.146 1.00 92.12 67 ILE A N 1
ATOM 534 C CA . ILE A 1 67 ? 11.238 7.393 -7.024 1.00 92.12 67 ILE A CA 1
ATOM 535 C C . ILE A 1 67 ? 11.830 8.123 -5.815 1.00 92.12 67 ILE A C 1
ATOM 537 O O . ILE A 1 67 ? 11.327 7.957 -4.708 1.00 92.12 67 ILE A O 1
ATOM 541 N N . LEU A 1 68 ? 12.851 8.964 -6.011 1.00 92.50 68 LEU A N 1
ATOM 542 C CA . LEU A 1 68 ? 13.453 9.752 -4.930 1.00 92.50 68 LEU A CA 1
ATOM 543 C C . LEU A 1 68 ? 12.464 10.757 -4.337 1.00 92.50 68 LEU A C 1
ATOM 545 O O . LEU A 1 68 ? 12.386 10.883 -3.116 1.00 92.50 68 LEU A O 1
ATOM 549 N N . PHE A 1 69 ? 11.679 11.430 -5.179 1.00 91.94 69 PHE A N 1
ATOM 550 C CA . PHE A 1 69 ? 10.610 12.317 -4.728 1.00 91.94 69 PHE A CA 1
ATOM 551 C C . PHE A 1 69 ? 9.571 11.561 -3.886 1.00 91.94 69 PHE A C 1
ATOM 553 O O . PHE A 1 69 ? 9.282 11.958 -2.757 1.00 91.94 69 PHE A O 1
ATOM 560 N N . ALA A 1 70 ? 9.064 10.433 -4.390 1.00 91.25 70 ALA A N 1
ATOM 561 C CA . ALA A 1 70 ? 8.097 9.604 -3.677 1.00 91.25 70 ALA A CA 1
ATOM 562 C C . ALA A 1 70 ? 8.665 9.064 -2.353 1.00 91.25 70 ALA A C 1
ATOM 564 O O . ALA A 1 70 ? 7.974 9.082 -1.335 1.00 91.25 70 ALA A O 1
ATOM 565 N N . ALA A 1 71 ? 9.930 8.636 -2.343 1.00 91.88 71 ALA A N 1
ATOM 566 C CA . ALA A 1 71 ? 10.617 8.172 -1.143 1.00 91.88 71 ALA A CA 1
ATOM 567 C C . ALA A 1 71 ? 10.775 9.292 -0.104 1.00 91.88 71 ALA A C 1
ATOM 569 O O . ALA A 1 71 ? 10.502 9.068 1.074 1.00 91.88 71 ALA A O 1
ATOM 570 N N . ALA A 1 72 ? 11.155 10.502 -0.523 1.00 92.25 72 ALA A N 1
ATOM 571 C CA . ALA A 1 72 ? 11.280 11.652 0.371 1.00 92.25 72 ALA A CA 1
ATOM 572 C C . ALA A 1 72 ? 9.936 12.004 1.027 1.00 92.25 72 ALA A C 1
ATOM 574 O O . ALA A 1 72 ? 9.862 12.123 2.251 1.00 92.25 72 ALA A O 1
ATOM 575 N N . VAL A 1 73 ? 8.861 12.088 0.236 1.00 90.56 73 VAL A N 1
ATOM 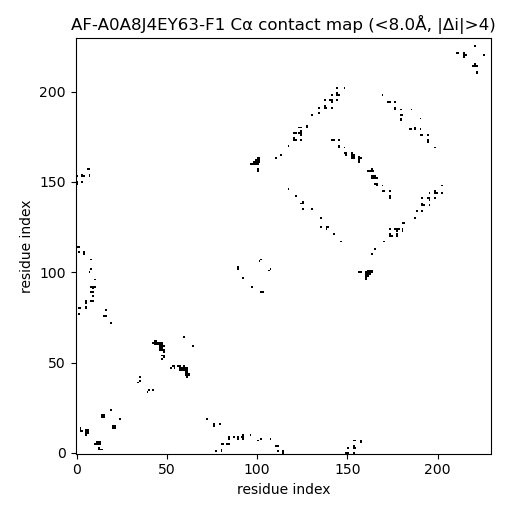576 C CA . VAL A 1 73 ? 7.501 12.318 0.749 1.00 90.56 73 VAL A CA 1
ATOM 577 C C . VAL A 1 73 ? 7.090 11.215 1.726 1.00 90.56 73 VAL A C 1
ATOM 579 O O . VAL A 1 73 ? 6.619 11.509 2.826 1.00 90.56 73 VAL A O 1
ATOM 582 N N . ALA A 1 74 ? 7.295 9.946 1.362 1.00 88.94 74 ALA A N 1
ATOM 583 C CA . ALA A 1 74 ? 6.942 8.812 2.211 1.00 88.94 74 ALA A CA 1
ATOM 584 C C . ALA A 1 74 ? 7.695 8.840 3.550 1.00 88.94 74 ALA A C 1
ATOM 586 O O . ALA A 1 74 ? 7.092 8.583 4.591 1.00 88.94 74 ALA A O 1
ATOM 587 N N . LEU A 1 75 ? 8.984 9.199 3.548 1.00 91.50 75 LEU A N 1
ATOM 588 C CA . LEU A 1 75 ? 9.796 9.327 4.761 1.00 91.50 75 LEU A CA 1
ATOM 589 C C . LEU A 1 75 ? 9.326 10.475 5.657 1.00 91.50 75 LEU A C 1
ATOM 591 O O . LEU A 1 75 ? 9.200 10.283 6.868 1.00 91.50 75 LEU A O 1
ATOM 595 N N . ILE A 1 76 ? 9.030 11.644 5.081 1.00 90.94 76 ILE A N 1
ATOM 596 C CA . ILE A 1 76 ? 8.502 12.798 5.825 1.00 90.94 76 ILE A CA 1
ATOM 597 C C . ILE A 1 76 ? 7.167 12.429 6.481 1.00 90.94 76 ILE A C 1
ATOM 599 O O . ILE A 1 76 ? 6.989 12.629 7.687 1.00 90.94 76 ILE A O 1
ATOM 603 N N . GLN A 1 77 ? 6.249 11.829 5.718 1.00 89.50 77 GLN A N 1
ATOM 604 C CA . GLN A 1 77 ? 4.949 11.402 6.230 1.00 89.50 77 GLN A CA 1
ATOM 605 C C . GLN A 1 77 ? 5.090 10.326 7.310 1.00 89.50 77 GLN A C 1
ATOM 607 O O . GLN A 1 77 ? 4.462 10.434 8.365 1.00 89.50 77 GLN A O 1
ATOM 612 N N . PHE A 1 78 ? 5.943 9.325 7.086 1.00 90.25 78 PHE A N 1
ATOM 613 C CA . PHE A 1 78 ? 6.204 8.264 8.053 1.00 90.25 78 PHE A CA 1
ATOM 614 C C . PHE A 1 78 ? 6.759 8.825 9.364 1.00 90.25 78 PHE A C 1
ATOM 616 O O . PHE A 1 78 ? 6.224 8.532 10.432 1.00 90.25 78 PHE A O 1
ATOM 623 N N . TYR A 1 79 ? 7.777 9.687 9.297 1.00 91.81 79 TYR A N 1
ATOM 624 C CA . TYR A 1 79 ? 8.345 10.329 10.480 1.00 91.81 79 TYR A CA 1
ATOM 625 C C . TYR A 1 79 ? 7.302 11.170 11.225 1.00 91.81 79 TYR A C 1
ATOM 627 O O . TYR A 1 79 ? 7.193 11.074 12.448 1.00 91.81 79 TYR A O 1
ATOM 635 N N . GLY A 1 80 ? 6.491 11.951 10.503 1.00 90.75 80 GLY A N 1
ATOM 636 C CA . GLY A 1 80 ? 5.410 12.740 11.091 1.00 90.75 80 GLY A CA 1
ATOM 637 C C . GLY A 1 80 ? 4.386 11.881 11.840 1.00 90.75 80 GLY A C 1
ATOM 638 O O . GLY A 1 80 ? 4.036 12.198 12.977 1.00 90.75 80 GLY A O 1
ATOM 639 N N . GLN A 1 81 ? 3.951 10.770 11.239 1.00 90.88 81 GLN A N 1
ATOM 640 C CA . GLN A 1 81 ? 2.992 9.828 11.834 1.00 90.88 81 GLN A CA 1
ATOM 641 C C . GLN A 1 81 ? 3.588 9.133 13.064 1.00 90.88 81 GLN A C 1
ATOM 643 O O . GLN A 1 81 ? 2.968 9.109 14.127 1.00 90.88 81 GLN A O 1
ATOM 648 N N . MET A 1 82 ? 4.832 8.654 12.967 1.00 91.62 82 MET A N 1
ATOM 649 C CA . MET A 1 82 ? 5.560 8.064 14.094 1.00 91.62 82 MET A CA 1
ATOM 650 C C . MET A 1 82 ? 5.674 9.053 15.253 1.00 91.62 82 MET A C 1
ATOM 652 O O . MET A 1 82 ? 5.307 8.739 16.386 1.00 91.62 82 MET A O 1
ATOM 656 N N . ARG A 1 83 ? 6.114 10.282 14.972 1.00 91.88 83 ARG A N 1
ATOM 657 C CA . ARG A 1 83 ? 6.232 11.339 15.975 1.00 91.88 83 ARG A CA 1
ATOM 658 C C . ARG A 1 83 ? 4.899 11.578 16.685 1.00 91.88 83 ARG A C 1
ATOM 660 O O . ARG A 1 83 ? 4.876 11.605 17.910 1.00 91.88 83 ARG A O 1
ATOM 667 N N . ARG A 1 84 ? 3.791 11.712 15.953 1.00 90.00 84 ARG A N 1
ATOM 668 C CA . ARG A 1 84 ? 2.467 11.974 16.545 1.00 90.00 84 ARG A CA 1
ATOM 669 C C . ARG A 1 84 ? 1.949 10.807 17.378 1.00 90.00 84 ARG A C 1
ATOM 671 O O . ARG A 1 84 ? 1.432 11.042 18.467 1.00 90.00 84 ARG A O 1
ATOM 678 N N . VAL A 1 85 ? 2.119 9.565 16.928 1.00 91.00 85 VAL A N 1
ATOM 679 C CA . VAL A 1 85 ? 1.659 8.393 17.692 1.00 91.00 85 VAL A CA 1
ATOM 680 C C . VAL A 1 85 ? 2.467 8.202 18.975 1.00 91.00 85 VAL A C 1
ATOM 682 O O . VAL A 1 85 ? 1.888 7.890 20.014 1.00 91.00 85 VAL A O 1
ATOM 685 N N . PHE A 1 86 ? 3.787 8.400 18.935 1.00 90.94 86 PHE A N 1
ATOM 686 C CA . PHE A 1 86 ? 4.646 8.179 20.102 1.00 90.94 86 PHE A CA 1
ATOM 687 C C . PHE A 1 86 ? 4.714 9.374 21.061 1.00 90.94 86 PHE A C 1
ATOM 689 O O . PHE A 1 86 ? 4.866 9.156 22.260 1.00 90.94 86 PHE A O 1
ATOM 696 N N . MET A 1 87 ? 4.561 10.613 20.580 1.00 89.56 87 MET A N 1
ATOM 697 C CA . MET A 1 87 ? 4.513 11.794 21.455 1.00 89.56 87 MET A CA 1
ATOM 698 C C . MET A 1 87 ? 3.155 11.966 22.141 1.00 89.56 87 MET A C 1
ATOM 700 O O . MET A 1 87 ? 3.099 12.516 23.239 1.00 89.56 87 MET A O 1
ATOM 704 N N . ASN A 1 88 ? 2.067 11.478 21.539 1.00 85.69 88 ASN A N 1
ATOM 705 C CA . ASN A 1 88 ? 0.754 11.513 22.170 1.00 85.69 88 ASN A CA 1
ATOM 706 C C . ASN A 1 88 ? 0.523 10.259 23.023 1.00 85.69 88 ASN A C 1
ATOM 708 O O . ASN A 1 88 ? 0.605 9.114 22.557 1.00 85.69 88 ASN A O 1
ATOM 712 N N . SER A 1 89 ? 0.180 10.469 24.294 1.00 82.44 89 SER A N 1
ATOM 713 C CA . SER A 1 89 ? -0.298 9.379 25.144 1.00 82.44 89 SER A CA 1
ATOM 714 C C . SER A 1 89 ? -1.604 8.825 24.581 1.00 82.44 89 SER A C 1
ATOM 716 O O . SER A 1 89 ? -2.477 9.578 24.177 1.00 82.44 89 SER A O 1
ATOM 718 N N . TRP A 1 90 ? -1.786 7.507 24.610 1.00 77.12 90 TRP A N 1
ATOM 719 C CA . TRP A 1 90 ? -3.041 6.858 24.203 1.00 77.12 90 TRP A CA 1
ATOM 720 C C . TRP A 1 90 ? -4.237 7.281 25.077 1.00 77.12 90 TRP A C 1
ATOM 722 O O . TRP A 1 90 ? -5.390 7.084 24.702 1.00 77.12 90 TRP A O 1
ATOM 732 N N . THR A 1 91 ? -3.973 7.890 26.237 1.00 78.75 91 THR A N 1
ATOM 733 C CA . THR A 1 91 ? -4.994 8.454 27.125 1.00 78.75 91 THR A CA 1
ATOM 734 C C . THR A 1 91 ? -5.653 9.718 26.573 1.00 78.75 91 THR A C 1
ATOM 736 O O . THR A 1 91 ? -6.702 10.100 27.090 1.00 78.75 91 THR A O 1
ATOM 739 N N . THR A 1 92 ? -5.094 10.353 25.534 1.00 82.50 92 THR A N 1
ATOM 740 C CA . THR A 1 92 ? -5.722 11.510 24.872 1.00 82.50 92 THR A CA 1
ATOM 741 C C . THR A 1 92 ? -6.971 11.124 24.085 1.00 82.50 92 THR A C 1
ATOM 743 O O . THR A 1 92 ? -7.836 11.970 23.874 1.00 82.50 92 THR A O 1
ATOM 746 N N . LEU A 1 93 ? -7.105 9.850 23.695 1.00 84.50 93 LEU A N 1
ATOM 747 C CA . LEU A 1 93 ? -8.303 9.357 23.029 1.00 84.50 93 LEU A CA 1
ATOM 748 C C . LEU A 1 93 ? -9.493 9.400 24.012 1.00 84.50 93 LEU A C 1
ATOM 750 O O . LEU A 1 93 ? -9.382 8.820 25.105 1.00 84.50 93 LEU A O 1
ATOM 754 N N . PRO A 1 94 ? -10.626 10.046 23.666 1.00 86.06 94 PRO A N 1
ATOM 755 C CA . PRO A 1 94 ? -11.810 10.100 24.523 1.00 86.06 94 PRO A CA 1
ATOM 756 C C . PRO A 1 94 ? -12.287 8.702 24.920 1.00 86.06 94 PRO A C 1
ATOM 758 O O . PRO A 1 94 ? -12.257 7.786 24.103 1.00 86.06 94 PRO A O 1
ATOM 761 N N . ALA A 1 95 ? -12.767 8.519 26.156 1.00 84.31 95 ALA A N 1
ATOM 762 C CA . ALA A 1 95 ? -13.168 7.199 26.662 1.00 84.31 95 ALA A CA 1
ATOM 763 C C . ALA A 1 95 ? -14.231 6.511 25.782 1.00 84.31 95 ALA A C 1
ATOM 765 O O . ALA A 1 95 ? -14.145 5.308 25.549 1.00 84.31 95 ALA A O 1
ATOM 766 N N . ALA A 1 96 ? -15.166 7.287 25.222 1.00 83.88 96 ALA A N 1
ATOM 767 C CA . ALA A 1 96 ? -16.176 6.796 24.285 1.00 83.88 96 ALA A CA 1
ATOM 768 C C . ALA A 1 96 ? -15.581 6.240 22.974 1.00 83.88 96 ALA A C 1
ATOM 770 O O . ALA A 1 96 ? -16.182 5.369 22.349 1.00 83.88 96 ALA A O 1
ATOM 771 N N . GLU A 1 97 ? -14.399 6.707 22.564 1.00 83.62 97 GLU A N 1
ATOM 772 C CA . GLU A 1 97 ? -13.714 6.310 21.325 1.00 83.62 97 GLU A CA 1
ATOM 773 C C . GLU A 1 97 ? -12.719 5.159 21.505 1.00 83.62 97 GLU A C 1
ATOM 775 O O . GLU A 1 97 ? -12.219 4.611 20.517 1.00 83.62 97 GLU A O 1
ATOM 780 N N . ARG A 1 98 ? -12.450 4.762 22.756 1.00 84.94 98 ARG A N 1
ATOM 781 C CA . ARG A 1 98 ? -11.539 3.655 23.074 1.00 84.94 98 ARG A CA 1
ATOM 782 C C . ARG A 1 98 ? -12.166 2.296 22.783 1.00 84.94 98 ARG A C 1
ATOM 784 O O . ARG A 1 98 ? -11.496 1.460 22.193 1.00 84.94 98 ARG A O 1
ATOM 791 N N . GLY A 1 99 ? -13.429 2.085 23.166 1.00 86.31 99 GLY A N 1
ATOM 792 C CA . GLY A 1 99 ? -14.096 0.780 23.054 1.00 86.31 99 GLY A CA 1
ATOM 793 C C . GLY A 1 99 ? -13.203 -0.373 23.531 1.00 86.31 99 GLY A C 1
ATOM 794 O O . GLY A 1 99 ? -12.602 -0.283 24.600 1.00 86.31 99 GLY A O 1
ATOM 795 N N . HIS A 1 100 ? -13.075 -1.414 22.709 1.00 88.12 100 HIS A N 1
ATOM 796 C CA . HIS A 1 100 ? -12.197 -2.569 22.921 1.00 88.12 100 HIS A CA 1
ATOM 797 C C . HIS A 1 100 ? -10.870 -2.474 22.145 1.00 88.12 100 HIS A C 1
ATOM 799 O O . HIS A 1 100 ? -10.221 -3.494 21.901 1.00 88.12 100 HIS A O 1
ATOM 805 N N . LYS A 1 101 ? -10.448 -1.270 21.732 1.00 90.00 101 LYS A N 1
ATOM 806 C CA . LYS A 1 101 ? -9.191 -1.085 20.994 1.00 90.00 101 LYS A CA 1
ATOM 807 C C . LYS A 1 101 ? -7.991 -1.512 21.837 1.00 90.00 101 LYS A C 1
ATOM 809 O O . LYS A 1 101 ? -7.891 -1.203 23.025 1.00 90.00 101 LYS A O 1
ATOM 814 N N . GLU A 1 102 ? -7.019 -2.146 21.191 1.00 88.56 102 GLU A N 1
ATOM 815 C CA . GLU A 1 102 ? -5.738 -2.468 21.819 1.00 88.56 102 GLU A CA 1
ATOM 816 C C . GLU A 1 102 ? -4.837 -1.234 21.799 1.00 88.56 102 GLU A C 1
ATOM 818 O O . GLU A 1 102 ? -4.162 -0.928 20.813 1.00 88.56 102 GLU A O 1
ATOM 823 N N . LEU A 1 103 ? -4.858 -0.500 22.908 1.00 86.31 103 LEU A N 1
ATOM 824 C CA . LEU A 1 103 ? -4.087 0.722 23.100 1.00 86.31 103 LEU A CA 1
ATOM 825 C C . LEU A 1 103 ? -2.807 0.459 23.909 1.00 86.31 103 LEU A C 1
ATOM 827 O O . LEU A 1 103 ? -2.667 -0.546 24.604 1.00 86.31 103 LEU A O 1
ATOM 831 N N . GLY A 1 104 ? -1.859 1.392 23.821 1.00 88.44 104 GLY A N 1
ATOM 832 C CA . GLY A 1 104 ? -0.584 1.339 24.541 1.00 88.44 104 GLY A CA 1
ATOM 833 C C . GLY A 1 104 ? 0.620 1.014 23.655 1.00 88.44 104 GLY A C 1
ATOM 834 O O . GLY A 1 104 ? 0.497 0.668 22.480 1.00 88.44 104 GLY A O 1
ATOM 835 N N . ASN A 1 105 ? 1.821 1.146 24.222 1.00 89.31 105 ASN A N 1
ATOM 836 C CA . ASN A 1 105 ? 3.073 1.070 23.457 1.00 89.31 105 ASN A CA 1
ATOM 837 C C . ASN A 1 105 ? 3.326 -0.312 22.840 1.00 89.31 105 ASN A C 1
ATOM 839 O O . ASN A 1 105 ? 3.791 -0.393 21.705 1.00 89.31 105 ASN A O 1
ATOM 843 N N . ALA A 1 106 ? 2.961 -1.390 23.540 1.00 91.12 106 ALA A N 1
ATOM 844 C CA . ALA A 1 106 ? 3.094 -2.748 23.017 1.00 91.12 106 ALA A CA 1
ATOM 845 C C . ALA A 1 106 ? 2.205 -2.973 21.781 1.00 91.12 106 ALA A C 1
ATOM 847 O O . ALA A 1 106 ? 2.681 -3.466 20.761 1.00 91.12 106 ALA A O 1
ATOM 848 N N . ALA A 1 107 ? 0.938 -2.548 21.837 1.00 91.12 107 ALA A N 1
ATOM 849 C CA . ALA A 1 107 ? 0.013 -2.669 20.713 1.00 91.12 107 ALA A CA 1
ATOM 850 C C . ALA A 1 107 ? 0.449 -1.808 19.515 1.00 91.12 107 ALA A C 1
ATOM 852 O O . ALA A 1 107 ? 0.475 -2.293 18.383 1.00 91.12 107 ALA A O 1
ATOM 853 N N . ARG A 1 108 ? 0.893 -0.563 19.761 1.00 91.25 108 ARG A N 1
ATOM 854 C CA . ARG A 1 108 ? 1.464 0.335 18.736 1.00 91.25 108 ARG A CA 1
ATOM 855 C C . ARG A 1 108 ? 2.604 -0.330 17.968 1.00 91.25 108 ARG A C 1
ATOM 857 O O . ARG A 1 108 ? 2.555 -0.380 16.739 1.00 91.25 108 ARG A O 1
ATOM 864 N N . LEU A 1 109 ? 3.586 -0.874 18.690 1.00 93.00 109 LEU A N 1
ATOM 865 C CA . LEU A 1 109 ? 4.747 -1.552 18.108 1.00 93.00 109 LEU A CA 1
ATOM 866 C C . LEU A 1 109 ? 4.363 -2.848 17.392 1.00 93.00 109 LEU A C 1
ATOM 868 O O . LEU A 1 109 ? 4.865 -3.109 16.304 1.00 93.00 109 LEU A O 1
ATOM 872 N N . ARG A 1 110 ? 3.438 -3.635 17.950 1.00 93.62 110 ARG A N 1
ATOM 873 C CA . ARG A 1 110 ? 2.957 -4.867 17.313 1.00 93.62 110 ARG A CA 1
ATOM 874 C C . ARG A 1 110 ? 2.259 -4.588 15.979 1.00 93.62 110 ARG A C 1
ATOM 876 O O . ARG A 1 110 ? 2.519 -5.282 15.003 1.00 93.62 110 ARG A O 1
ATOM 883 N N . HIS A 1 111 ? 1.412 -3.561 15.902 1.00 92.94 111 HIS A N 1
ATOM 884 C CA . HIS A 1 111 ? 0.737 -3.204 14.647 1.00 92.94 111 HIS A CA 1
ATOM 885 C C . HIS A 1 111 ? 1.737 -2.681 13.607 1.00 92.94 111 HIS A C 1
ATOM 887 O O . HIS A 1 111 ? 1.630 -3.015 12.427 1.00 92.94 111 HIS A O 1
ATOM 893 N N . LEU A 1 112 ? 2.747 -1.923 14.050 1.00 92.62 112 LEU A N 1
ATOM 894 C CA . LEU A 1 112 ? 3.845 -1.489 13.189 1.00 92.62 112 LEU A CA 1
ATOM 895 C C . LEU A 1 112 ? 4.674 -2.680 12.684 1.00 92.62 112 LEU A C 1
ATOM 897 O O . LEU A 1 112 ? 5.054 -2.698 11.519 1.00 92.62 112 LEU A O 1
ATOM 901 N N . ALA A 1 113 ? 4.896 -3.700 13.517 1.00 93.69 113 ALA A N 1
ATOM 902 C CA . ALA A 1 113 ? 5.558 -4.932 13.101 1.00 93.69 113 ALA A CA 1
ATOM 903 C C . ALA A 1 113 ? 4.757 -5.663 12.011 1.00 93.69 113 ALA A C 1
ATOM 905 O O . ALA A 1 113 ? 5.345 -6.100 11.027 1.00 93.69 113 ALA A O 1
ATOM 906 N N . TYR A 1 114 ? 3.424 -5.731 12.110 1.00 93.88 114 TYR A N 1
ATOM 907 C CA . TYR A 1 114 ? 2.594 -6.289 11.033 1.00 93.88 114 TYR A CA 1
ATOM 908 C C . TYR A 1 114 ? 2.703 -5.488 9.730 1.00 93.88 114 TYR A C 1
ATOM 910 O O . TYR A 1 114 ? 2.806 -6.083 8.658 1.00 93.88 114 TYR A O 1
ATOM 918 N N . ALA A 1 115 ? 2.727 -4.153 9.816 1.00 92.81 115 ALA A N 1
ATOM 919 C CA . ALA A 1 115 ? 2.962 -3.295 8.656 1.00 92.81 115 ALA A CA 1
ATOM 920 C C . ALA A 1 115 ? 4.341 -3.554 8.036 1.00 92.81 115 ALA A C 1
ATOM 922 O O . ALA A 1 115 ? 4.453 -3.688 6.821 1.00 92.81 115 ALA A O 1
ATOM 923 N N . LEU A 1 116 ? 5.378 -3.677 8.867 1.00 94.00 116 LEU A N 1
ATOM 924 C CA . LEU A 1 116 ? 6.731 -3.969 8.414 1.00 94.00 116 LEU A CA 1
ATOM 925 C C . LEU A 1 116 ? 6.801 -5.331 7.720 1.00 94.00 116 LEU A C 1
ATOM 927 O O . LEU A 1 116 ? 7.364 -5.406 6.639 1.00 94.00 116 LEU A O 1
ATOM 931 N N . VAL A 1 117 ? 6.182 -6.373 8.285 1.00 95.44 117 VAL A N 1
ATOM 932 C CA . VAL A 1 117 ? 6.112 -7.704 7.658 1.00 95.44 117 VAL A CA 1
ATOM 933 C C . VAL A 1 117 ? 5.409 -7.638 6.301 1.00 95.44 117 VAL A C 1
ATOM 935 O O . VAL A 1 117 ? 5.885 -8.224 5.336 1.00 95.44 117 VAL A O 1
ATOM 938 N N . LEU A 1 118 ? 4.297 -6.906 6.187 1.00 95.38 118 LEU A N 1
ATOM 939 C CA . LEU A 1 118 ? 3.611 -6.734 4.904 1.00 95.38 118 LEU A CA 1
ATOM 940 C C . LEU A 1 118 ? 4.525 -6.057 3.870 1.00 95.38 118 LEU A C 1
ATOM 942 O O . LEU A 1 118 ? 4.618 -6.518 2.734 1.00 95.38 118 LEU A O 1
ATOM 946 N N . MET A 1 119 ? 5.208 -4.982 4.273 1.00 94.06 119 MET A N 1
ATOM 947 C CA . MET A 1 119 ? 6.113 -4.230 3.402 1.00 94.06 119 MET A CA 1
ATOM 948 C C . MET A 1 119 ? 7.336 -5.058 2.995 1.00 94.06 119 MET A C 1
ATOM 950 O O . MET A 1 119 ? 7.741 -4.994 1.839 1.00 94.06 119 MET A O 1
ATOM 954 N N . THR A 1 120 ? 7.918 -5.849 3.901 1.00 95.19 120 THR A N 1
ATOM 955 C CA . THR A 1 120 ? 9.080 -6.695 3.588 1.00 95.19 120 THR A CA 1
ATOM 956 C C . THR A 1 120 ? 8.703 -7.844 2.666 1.00 95.19 120 THR A C 1
ATOM 958 O O . THR A 1 120 ? 9.401 -8.069 1.682 1.00 95.19 120 THR A O 1
ATOM 961 N N . LEU A 1 121 ? 7.581 -8.526 2.916 1.00 95.81 121 LEU A N 1
ATOM 962 C CA . LEU A 1 121 ? 7.075 -9.567 2.017 1.00 95.81 121 LEU A CA 1
ATOM 963 C C . LEU A 1 121 ? 6.751 -9.000 0.631 1.00 95.81 121 LEU A C 1
ATOM 965 O O . LEU A 1 121 ? 7.123 -9.594 -0.378 1.00 95.81 121 LEU A O 1
ATOM 969 N N . GLY A 1 122 ? 6.108 -7.831 0.580 1.00 94.44 122 GLY A N 1
ATOM 970 C CA . GLY A 1 122 ? 5.844 -7.118 -0.666 1.00 94.44 122 GLY A CA 1
ATOM 971 C C . GLY A 1 122 ? 7.122 -6.740 -1.410 1.00 94.44 122 GLY A C 1
ATOM 972 O O . GLY A 1 122 ? 7.207 -6.958 -2.613 1.00 94.44 122 GLY A O 1
ATOM 973 N N . ALA A 1 123 ? 8.132 -6.226 -0.705 1.00 93.25 123 ALA A N 1
ATOM 974 C CA . ALA A 1 123 ? 9.417 -5.865 -1.296 1.00 93.25 123 ALA A CA 1
ATOM 975 C C . ALA A 1 123 ? 10.152 -7.084 -1.864 1.00 93.25 123 ALA A C 1
ATOM 977 O O . ALA A 1 123 ? 10.603 -7.027 -3.001 1.00 93.25 123 ALA A O 1
ATOM 978 N N . ILE A 1 124 ? 10.221 -8.194 -1.118 1.00 92.94 124 ILE A N 1
ATOM 979 C CA . ILE A 1 124 ? 10.825 -9.451 -1.593 1.00 92.94 124 ILE A CA 1
ATOM 980 C C . ILE A 1 124 ? 10.105 -9.947 -2.849 1.00 92.94 124 ILE A C 1
ATOM 982 O O . ILE A 1 124 ? 10.747 -10.321 -3.825 1.00 92.94 124 ILE A O 1
ATOM 986 N N . TYR A 1 125 ? 8.773 -9.929 -2.838 1.00 92.56 125 TYR A N 1
ATOM 987 C CA . TYR A 1 125 ? 7.978 -10.435 -3.949 1.00 92.56 125 TYR A CA 1
ATOM 988 C C . TYR A 1 125 ? 8.055 -9.550 -5.203 1.00 92.56 125 TYR A C 1
ATOM 990 O O . TYR A 1 125 ? 8.110 -10.061 -6.317 1.00 92.56 125 TYR A O 1
ATOM 998 N N . LEU A 1 126 ? 8.065 -8.224 -5.041 1.00 90.94 126 LEU A N 1
ATOM 999 C CA . LEU A 1 126 ? 8.103 -7.272 -6.158 1.00 90.94 126 LEU A CA 1
ATOM 1000 C C . LEU A 1 126 ? 9.516 -6.991 -6.681 1.00 90.94 126 LEU A C 1
ATOM 1002 O O . LEU A 1 126 ? 9.644 -6.453 -7.778 1.00 90.94 126 LEU A O 1
ATOM 1006 N N . ALA A 1 127 ? 10.557 -7.332 -5.920 1.00 88.62 127 ALA A N 1
ATOM 1007 C CA . ALA A 1 127 ? 11.949 -7.237 -6.357 1.00 88.62 127 ALA A CA 1
ATOM 1008 C C . ALA A 1 127 ? 12.385 -8.405 -7.261 1.00 88.62 127 ALA A C 1
ATOM 1010 O O . ALA A 1 127 ? 13.529 -8.415 -7.706 1.00 88.62 127 ALA A O 1
ATOM 1011 N N . ASP A 1 128 ? 11.502 -9.374 -7.522 1.00 82.75 128 ASP A N 1
ATOM 1012 C CA . ASP A 1 128 ? 11.771 -10.495 -8.420 1.00 82.75 128 ASP A CA 1
ATOM 1013 C C . ASP A 1 128 ? 12.004 -10.003 -9.861 1.00 82.75 128 ASP A C 1
ATOM 1015 O O . ASP A 1 128 ? 11.090 -9.555 -10.558 1.00 82.75 128 ASP A O 1
ATOM 1019 N N . ASP A 1 129 ? 13.252 -10.084 -10.315 1.00 76.12 129 ASP A N 1
ATOM 1020 C CA . ASP A 1 129 ? 13.701 -9.679 -11.647 1.00 76.12 129 ASP A CA 1
ATOM 1021 C C . ASP A 1 129 ? 13.426 -10.742 -12.724 1.00 76.12 129 ASP A C 1
ATOM 1023 O O . ASP A 1 129 ? 13.595 -10.486 -13.919 1.00 76.12 129 ASP A O 1
ATOM 1027 N N . LYS A 1 130 ? 12.942 -11.922 -12.325 1.00 72.50 130 LYS A N 1
ATOM 1028 C CA . LYS A 1 130 ? 12.693 -13.071 -13.205 1.00 72.50 130 LYS A CA 1
ATOM 1029 C C . LYS A 1 130 ? 11.258 -13.121 -13.725 1.00 72.50 130 LYS A C 1
ATOM 1031 O O . LYS A 1 130 ? 10.909 -13.990 -14.533 1.00 72.50 130 LYS A O 1
ATOM 1036 N N . LEU A 1 131 ? 10.418 -12.176 -13.301 1.00 69.56 131 LEU A N 1
ATOM 1037 C CA . LEU A 1 131 ? 9.049 -12.017 -13.780 1.00 69.56 131 LEU A CA 1
ATOM 1038 C C . LEU A 1 131 ? 9.033 -11.779 -15.300 1.00 69.56 131 LEU A C 1
ATOM 1040 O O . LEU A 1 131 ? 9.521 -10.773 -15.814 1.00 69.56 131 LEU A O 1
ATOM 1044 N N . LYS A 1 132 ? 8.402 -12.693 -16.044 1.00 73.56 132 LYS A N 1
ATOM 1045 C CA . LYS A 1 132 ? 8.227 -12.556 -17.499 1.00 73.56 132 LYS A CA 1
ATOM 1046 C C . LYS A 1 132 ? 7.255 -11.421 -17.831 1.00 73.56 132 LYS A C 1
ATOM 1048 O O . LYS A 1 132 ? 6.433 -10.998 -17.013 1.00 73.56 132 LYS A O 1
ATOM 1053 N N . TRP A 1 133 ? 7.281 -10.978 -19.088 1.00 67.00 133 TRP A N 1
ATOM 1054 C CA . TRP A 1 133 ? 6.372 -9.954 -19.610 1.00 67.00 133 TRP A CA 1
ATOM 1055 C C . TRP A 1 133 ? 4.900 -10.257 -19.257 1.00 67.00 133 TRP A C 1
ATOM 1057 O O . TRP A 1 133 ? 4.394 -11.351 -19.506 1.00 67.00 133 TRP A O 1
ATOM 1067 N N . GLY A 1 134 ? 4.218 -9.295 -18.626 1.00 67.88 134 GLY A N 1
ATOM 1068 C CA . GLY A 1 134 ? 2.836 -9.432 -18.144 1.00 67.88 134 GLY A CA 1
ATOM 1069 C C . GLY A 1 134 ? 2.669 -10.038 -16.741 1.00 67.88 134 GLY A C 1
ATOM 1070 O O . GLY A 1 134 ? 1.626 -9.817 -16.126 1.00 67.88 134 GLY A O 1
ATOM 1071 N N . GLN A 1 135 ? 3.679 -10.720 -16.187 1.00 76.50 135 GLN A N 1
ATOM 1072 C CA . GLN A 1 135 ? 3.621 -11.285 -14.829 1.00 76.50 135 GLN A CA 1
ATOM 1073 C C . GLN A 1 135 ? 3.771 -10.213 -13.744 1.00 76.50 135 GLN A C 1
ATOM 1075 O O . GLN A 1 135 ? 3.108 -10.300 -12.713 1.00 76.50 135 GLN A O 1
ATOM 1080 N N . ALA A 1 136 ? 4.537 -9.149 -14.012 1.00 81.00 136 ALA A N 1
ATOM 1081 C CA . ALA A 1 136 ? 4.695 -8.019 -13.093 1.00 81.00 136 ALA A CA 1
ATOM 1082 C C . ALA A 1 136 ? 3.347 -7.400 -12.677 1.00 81.00 136 ALA A C 1
ATOM 1084 O O . ALA A 1 136 ? 3.146 -7.070 -11.515 1.00 81.00 136 ALA A O 1
ATOM 1085 N N . ARG A 1 137 ? 2.371 -7.331 -13.596 1.00 86.62 137 ARG A N 1
ATOM 1086 C CA . ARG A 1 137 ? 1.023 -6.816 -13.294 1.00 86.62 137 ARG A CA 1
ATOM 1087 C C . ARG A 1 137 ? 0.281 -7.692 -12.288 1.00 86.62 137 ARG A C 1
ATOM 1089 O O . ARG A 1 137 ? -0.385 -7.162 -11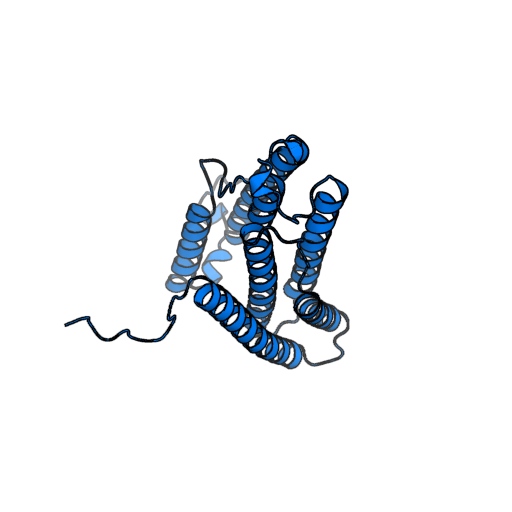.407 1.00 86.62 137 ARG A O 1
ATOM 1096 N N . LEU A 1 138 ? 0.392 -9.015 -12.419 1.00 89.44 138 LEU A N 1
ATOM 1097 C CA . LEU A 1 138 ? -0.220 -9.958 -11.481 1.00 89.44 138 LEU A CA 1
ATOM 1098 C C . LEU A 1 138 ? 0.455 -9.879 -10.110 1.00 89.44 138 LEU A C 1
ATOM 1100 O O . LEU A 1 138 ? -0.243 -9.876 -9.101 1.00 89.44 138 LEU A O 1
ATOM 1104 N N . ALA A 1 139 ? 1.782 -9.741 -10.077 1.00 89.00 139 ALA A N 1
ATOM 1105 C CA . ALA A 1 139 ? 2.524 -9.578 -8.833 1.00 89.00 139 ALA A CA 1
ATOM 1106 C C . ALA A 1 139 ? 2.124 -8.284 -8.096 1.00 89.00 139 ALA A C 1
ATOM 1108 O O . ALA A 1 139 ? 1.778 -8.315 -6.913 1.00 89.00 139 ALA A O 1
ATOM 1109 N N . THR A 1 140 ? 2.067 -7.152 -8.812 1.00 90.88 140 THR A N 1
ATOM 1110 C CA . THR A 1 140 ? 1.590 -5.876 -8.255 1.00 90.88 140 THR A CA 1
ATOM 1111 C C . THR A 1 140 ? 0.133 -5.961 -7.802 1.00 90.88 140 THR A C 1
ATOM 1113 O O . THR A 1 140 ? -0.207 -5.437 -6.743 1.00 90.88 140 THR A O 1
ATOM 1116 N N . LEU A 1 141 ? -0.728 -6.642 -8.564 1.00 93.25 141 LEU A N 1
ATOM 1117 C CA . LEU A 1 141 ? -2.133 -6.824 -8.208 1.00 93.25 141 LEU A CA 1
ATOM 1118 C C . LEU A 1 141 ? -2.295 -7.661 -6.933 1.00 93.25 141 LEU A C 1
ATOM 1120 O O . LEU A 1 141 ? -3.080 -7.282 -6.068 1.00 93.25 141 LEU A O 1
ATOM 1124 N N . LEU A 1 142 ? -1.542 -8.756 -6.783 1.00 95.00 142 LEU A N 1
ATOM 1125 C CA . LEU A 1 142 ? -1.563 -9.575 -5.568 1.00 95.00 142 LEU A CA 1
ATOM 1126 C C . LEU A 1 142 ? -1.189 -8.744 -4.342 1.00 95.00 142 LEU A C 1
ATOM 1128 O O . LEU A 1 142 ? -1.949 -8.701 -3.373 1.00 95.00 142 LEU A O 1
ATOM 1132 N N . TYR A 1 143 ? -0.046 -8.056 -4.405 1.00 95.44 143 TYR A N 1
ATOM 1133 C CA . TYR A 1 143 ? 0.402 -7.193 -3.317 1.00 95.44 143 TYR A CA 1
ATOM 1134 C C . TYR A 1 143 ? -0.637 -6.108 -3.005 1.00 95.44 143 TYR A C 1
ATOM 1136 O O . TYR A 1 143 ? -0.987 -5.906 -1.844 1.00 95.44 143 TYR A O 1
ATOM 1144 N N . GLY A 1 144 ? -1.193 -5.470 -4.040 1.00 95.19 144 GLY A N 1
ATOM 1145 C CA . GLY A 1 144 ? -2.232 -4.454 -3.905 1.00 95.19 144 GLY A CA 1
ATOM 1146 C C . GLY A 1 144 ? -3.495 -4.965 -3.208 1.00 95.19 144 GLY A C 1
ATOM 1147 O O . GLY A 1 144 ? -4.002 -4.292 -2.313 1.00 95.19 144 GLY A O 1
ATOM 1148 N N . ILE A 1 145 ? -3.980 -6.163 -3.554 1.00 96.31 145 ILE A N 1
ATOM 1149 C CA . ILE A 1 145 ? -5.161 -6.765 -2.914 1.00 96.31 145 ILE A CA 1
ATOM 1150 C C . ILE A 1 145 ? -4.869 -7.114 -1.452 1.00 96.31 145 ILE A C 1
ATOM 1152 O O . ILE A 1 145 ? -5.669 -6.783 -0.580 1.00 96.31 145 ILE A O 1
ATOM 1156 N N . VAL A 1 146 ? -3.728 -7.743 -1.156 1.00 96.81 146 VAL A N 1
ATOM 1157 C CA . VAL A 1 146 ? -3.359 -8.091 0.229 1.00 96.81 146 VAL A CA 1
ATOM 1158 C C . VAL A 1 146 ? -3.216 -6.829 1.078 1.00 96.81 146 VAL A C 1
ATOM 1160 O O . VAL A 1 146 ? -3.785 -6.753 2.169 1.00 96.81 146 VAL A O 1
ATOM 1163 N N . TYR A 1 147 ? -2.544 -5.803 0.553 1.00 95.44 147 TYR A N 1
ATOM 1164 C CA . TYR A 1 147 ? -2.456 -4.493 1.192 1.00 95.44 147 TYR A CA 1
ATOM 1165 C C . TYR A 1 147 ? -3.842 -3.876 1.428 1.00 95.44 147 TYR A C 1
ATOM 1167 O O . TYR A 1 147 ? -4.118 -3.396 2.529 1.00 95.44 147 TYR A O 1
ATOM 1175 N N . ALA A 1 148 ? -4.737 -3.925 0.436 1.00 94.94 148 ALA A N 1
ATOM 1176 C CA . ALA A 1 148 ? -6.096 -3.401 0.553 1.00 94.94 148 ALA A CA 1
ATOM 1177 C C . ALA A 1 148 ? -6.913 -4.135 1.626 1.00 94.94 148 ALA A C 1
ATOM 1179 O O . ALA A 1 148 ? -7.629 -3.485 2.390 1.00 94.94 148 ALA A O 1
ATOM 1180 N N . ILE A 1 149 ? -6.780 -5.462 1.735 1.00 95.75 149 ILE A N 1
ATOM 1181 C CA . ILE A 1 149 ? -7.429 -6.254 2.788 1.00 95.75 149 ILE A CA 1
ATOM 1182 C C . ILE A 1 149 ? -6.920 -5.826 4.168 1.00 95.75 149 ILE A C 1
ATOM 1184 O O . ILE A 1 149 ? -7.728 -5.524 5.043 1.00 95.75 149 ILE A O 1
ATOM 1188 N N . VAL A 1 150 ? -5.597 -5.750 4.359 1.00 95.19 150 VAL A N 1
ATOM 1189 C CA . VAL A 1 150 ? -4.988 -5.325 5.633 1.00 95.19 150 VAL A CA 1
ATOM 1190 C C . VAL A 1 150 ? -5.434 -3.910 6.010 1.00 95.19 150 VAL A C 1
ATOM 1192 O O . VAL A 1 150 ? -5.812 -3.666 7.155 1.00 95.19 150 VAL A O 1
ATOM 1195 N N . ALA A 1 151 ? -5.433 -2.983 5.049 1.00 93.44 151 ALA A N 1
ATOM 1196 C CA . ALA A 1 151 ? -5.881 -1.613 5.271 1.00 93.44 151 ALA A CA 1
ATOM 1197 C C . ALA A 1 151 ? -7.377 -1.547 5.616 1.00 93.44 151 ALA A C 1
ATOM 1199 O O . ALA A 1 151 ? -7.747 -0.867 6.568 1.00 93.44 151 ALA A O 1
ATOM 1200 N N . THR A 1 152 ? -8.226 -2.286 4.895 1.00 94.25 152 THR A N 1
ATOM 1201 C CA . THR A 1 152 ? -9.677 -2.314 5.140 1.00 94.25 152 THR A CA 1
ATOM 1202 C C . THR A 1 152 ? -9.988 -2.914 6.511 1.00 94.25 152 THR A C 1
ATOM 1204 O O . THR A 1 152 ? -10.825 -2.376 7.224 1.00 94.25 152 THR A O 1
ATOM 1207 N N . GLN A 1 153 ? -9.304 -3.989 6.914 1.00 94.25 153 GLN A N 1
ATOM 1208 C CA . GLN A 1 153 ? -9.433 -4.566 8.257 1.00 94.25 153 GLN A CA 1
ATOM 1209 C C . GLN A 1 153 ? -9.064 -3.548 9.341 1.00 94.25 153 GLN A C 1
ATOM 1211 O O . GLN A 1 153 ? -9.830 -3.358 10.276 1.00 94.25 153 GLN A O 1
ATOM 1216 N N . LEU A 1 154 ? -7.945 -2.833 9.186 1.00 93.56 154 LEU A N 1
ATOM 1217 C CA . LEU A 1 154 ? -7.523 -1.822 10.158 1.00 93.56 154 LEU A CA 1
ATOM 1218 C C . LEU A 1 154 ? -8.535 -0.673 10.293 1.00 93.56 154 LEU A C 1
ATOM 1220 O O . LEU A 1 154 ? -8.812 -0.233 11.408 1.00 93.56 154 LEU A O 1
ATOM 1224 N N . ILE A 1 155 ? -9.102 -0.211 9.173 1.00 92.62 155 ILE A N 1
ATOM 1225 C CA . ILE A 1 155 ? -10.161 0.809 9.162 1.00 92.62 155 ILE A CA 1
ATOM 1226 C C . ILE A 1 155 ? -11.401 0.290 9.893 1.00 92.62 155 ILE A C 1
ATOM 1228 O O . ILE A 1 155 ? -11.948 0.982 10.747 1.00 92.62 155 ILE A O 1
ATOM 1232 N N . MET A 1 156 ? -11.839 -0.932 9.587 1.00 93.00 156 MET A N 1
ATOM 1233 C CA . MET A 1 156 ? -13.021 -1.516 10.218 1.00 93.00 156 MET A CA 1
ATOM 1234 C C . MET A 1 156 ? -12.823 -1.723 11.719 1.00 93.00 156 MET A C 1
ATOM 1236 O O . MET A 1 156 ? -13.686 -1.323 12.494 1.00 93.00 156 MET A O 1
ATOM 1240 N N . ASP A 1 157 ? -11.674 -2.250 12.141 1.00 92.75 157 ASP A N 1
ATOM 1241 C CA . ASP A 1 157 ? -11.359 -2.447 13.558 1.00 92.75 157 ASP A CA 1
ATOM 1242 C C . ASP A 1 157 ? -11.287 -1.099 14.298 1.00 92.75 157 ASP A C 1
ATOM 1244 O O . ASP A 1 157 ? -11.776 -0.974 15.422 1.00 92.75 157 ASP A O 1
ATOM 1248 N N . HIS A 1 158 ? -10.764 -0.046 13.657 1.00 91.25 158 HIS A N 1
ATOM 1249 C CA . HIS A 1 158 ? -10.822 1.308 14.208 1.00 91.25 158 HIS A CA 1
ATOM 1250 C C . HIS A 1 158 ? -12.267 1.799 14.392 1.00 91.25 158 HIS A C 1
ATOM 1252 O O . HIS A 1 158 ? -12.633 2.221 15.495 1.00 91.25 158 HIS A O 1
ATOM 1258 N N . MET A 1 159 ? -13.074 1.744 13.327 1.00 90.50 159 MET A N 1
ATOM 1259 C CA . MET A 1 159 ? -14.439 2.283 13.287 1.00 90.50 159 MET A CA 1
ATOM 1260 C C . MET A 1 159 ? -15.392 1.527 14.216 1.00 90.50 159 MET A C 1
ATOM 1262 O O . MET A 1 159 ? -16.226 2.136 14.883 1.00 90.50 159 MET A O 1
ATOM 1266 N N . CYS A 1 160 ? -15.246 0.205 14.297 1.00 90.44 160 CYS A N 1
ATOM 1267 C CA . CYS A 1 160 ? -16.009 -0.651 15.202 1.00 90.44 160 CYS A CA 1
ATOM 1268 C C . CYS A 1 160 ? -15.456 -0.652 16.633 1.00 90.44 160 CYS A C 1
ATOM 1270 O O . CYS A 1 160 ? -16.085 -1.217 17.522 1.00 90.44 160 CYS A O 1
ATOM 1272 N N . LYS A 1 161 ? -14.322 0.017 16.873 1.00 91.56 161 LYS A N 1
ATOM 1273 C CA . LYS A 1 161 ? -13.649 0.094 18.176 1.00 91.56 161 LYS A CA 1
ATOM 1274 C C . LYS A 1 161 ? -13.245 -1.283 18.716 1.00 91.56 161 LYS A C 1
ATOM 1276 O O . LYS A 1 161 ? -13.325 -1.530 19.915 1.00 91.56 161 LYS A O 1
ATOM 1281 N N . GLU A 1 162 ? -12.772 -2.142 17.822 1.00 92.56 162 GLU A N 1
ATOM 1282 C CA . GLU A 1 162 ? -12.371 -3.525 18.075 1.00 92.56 162 GLU A CA 1
ATOM 1283 C C . GLU A 1 162 ? -10.831 -3.680 18.076 1.00 92.56 162 GLU A C 1
ATOM 1285 O O . GLU A 1 162 ? -10.096 -2.826 17.552 1.00 92.56 162 GLU A O 1
ATOM 1290 N N . PRO A 1 163 ? -10.295 -4.748 18.695 1.00 92.75 163 PRO A N 1
ATOM 1291 C CA . PRO A 1 163 ? -8.869 -5.054 18.664 1.00 92.75 163 PRO A CA 1
ATOM 1292 C C . PRO A 1 163 ? -8.422 -5.392 17.237 1.00 92.75 163 PRO A C 1
ATOM 1294 O O . PRO A 1 163 ? -9.056 -6.203 16.560 1.00 92.75 163 PRO A O 1
ATOM 1297 N N . PHE A 1 164 ? -7.307 -4.809 16.789 1.00 92.44 164 PHE A N 1
ATOM 1298 C CA . PHE A 1 164 ? -6.814 -5.057 15.436 1.00 92.44 164 PHE A CA 1
ATOM 1299 C C . PHE A 1 164 ? -6.246 -6.470 15.304 1.00 92.44 164 PHE A C 1
ATOM 1301 O O . PHE A 1 164 ? -5.232 -6.818 15.918 1.00 92.44 164 PHE A O 1
ATOM 1308 N N . ARG A 1 165 ? -6.864 -7.277 14.439 1.00 90.25 165 ARG A N 1
ATOM 1309 C CA . ARG A 1 165 ? -6.385 -8.627 14.122 1.00 90.25 165 ARG A CA 1
ATOM 1310 C C . ARG A 1 165 ? -5.882 -8.651 12.683 1.00 90.25 165 ARG A C 1
ATOM 1312 O O . ARG A 1 165 ? -6.691 -8.533 11.764 1.00 90.25 165 ARG A O 1
ATOM 1319 N N . PRO A 1 166 ? -4.565 -8.812 12.446 1.00 89.44 166 PRO A N 1
ATOM 1320 C CA . PRO A 1 166 ? -4.056 -8.831 11.085 1.00 89.44 166 PRO A CA 1
ATOM 1321 C C . PRO A 1 166 ? -4.664 -10.020 10.325 1.00 89.44 166 PRO A C 1
ATOM 1323 O O . PRO A 1 166 ? -4.773 -11.117 10.883 1.00 89.44 166 PRO A O 1
ATOM 1326 N N . PRO A 1 167 ? -5.036 -9.843 9.049 1.00 93.50 167 PRO A N 1
ATOM 1327 C CA . PRO A 1 167 ? -5.612 -10.915 8.256 1.00 93.50 167 PRO A CA 1
ATOM 1328 C C . PRO A 1 167 ? -4.512 -11.927 7.892 1.00 93.50 167 PRO A C 1
ATOM 1330 O O . PRO A 1 167 ? -3.816 -11.795 6.885 1.00 93.50 167 PRO A O 1
ATOM 1333 N N . LEU A 1 168 ? -4.344 -12.943 8.745 1.00 94.50 168 LEU A N 1
ATOM 1334 C CA . LEU A 1 168 ? -3.254 -13.920 8.647 1.00 94.50 168 LEU A CA 1
ATOM 1335 C C . LEU A 1 168 ? -3.296 -14.727 7.348 1.00 94.50 168 LEU A C 1
ATOM 1337 O O . LEU A 1 168 ? -2.245 -15.025 6.795 1.00 94.50 168 LEU A O 1
ATOM 1341 N N . PHE A 1 169 ? -4.487 -15.056 6.842 1.00 96.50 169 PHE A N 1
ATOM 1342 C CA . PHE A 1 169 ? -4.617 -15.819 5.601 1.00 96.50 169 PHE A CA 1
ATOM 1343 C C . PHE A 1 169 ? -4.087 -15.041 4.377 1.00 96.50 169 PHE A C 1
ATOM 1345 O O . PHE A 1 169 ? -3.186 -15.555 3.717 1.00 96.50 169 PHE A O 1
ATOM 1352 N N . PRO A 1 170 ? -4.519 -13.793 4.100 1.00 96.75 170 PRO A N 1
ATOM 1353 C CA . PRO A 1 170 ? -3.901 -12.966 3.057 1.00 96.75 170 PRO A CA 1
ATOM 1354 C C . PRO A 1 170 ? -2.392 -12.762 3.224 1.00 96.75 170 PRO A C 1
ATOM 1356 O O . PRO A 1 170 ? -1.649 -12.828 2.246 1.00 96.75 170 PRO A O 1
ATOM 1359 N N . MET A 1 171 ? -1.925 -12.563 4.460 1.00 96.19 171 MET A N 1
ATOM 1360 C CA . MET A 1 171 ? -0.492 -12.445 4.753 1.00 96.19 171 MET A CA 1
ATOM 1361 C C . MET A 1 171 ? 0.262 -13.740 4.429 1.00 96.19 171 MET A C 1
ATOM 1363 O O . MET A 1 171 ? 1.348 -13.684 3.860 1.00 96.19 171 MET A O 1
ATOM 1367 N N . ALA A 1 172 ? -0.319 -14.901 4.738 1.00 96.94 172 ALA A N 1
ATOM 1368 C CA . ALA A 1 172 ? 0.253 -16.201 4.410 1.00 96.94 172 ALA A CA 1
ATOM 1369 C C . ALA A 1 172 ? 0.300 -16.437 2.895 1.00 96.94 172 ALA A C 1
ATOM 1371 O O . ALA A 1 172 ? 1.307 -16.932 2.404 1.00 96.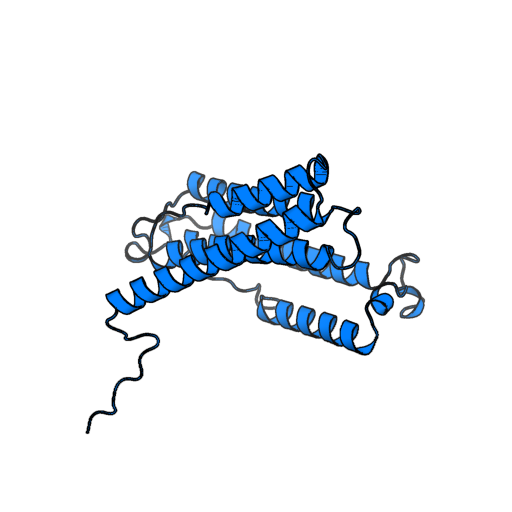94 172 ALA A O 1
ATOM 1372 N N . VAL A 1 173 ? -0.734 -16.036 2.145 1.00 96.81 173 VAL A N 1
ATOM 1373 C CA . VAL A 1 173 ? -0.737 -16.111 0.672 1.00 96.81 173 VAL A CA 1
ATOM 1374 C C . VAL A 1 173 ? 0.372 -15.244 0.068 1.00 96.81 173 VAL A C 1
ATOM 1376 O O . VAL A 1 173 ? 1.067 -15.677 -0.848 1.00 96.81 173 VAL A O 1
ATOM 1379 N N . LEU A 1 174 ? 0.580 -14.031 0.588 1.00 96.62 174 LEU A N 1
ATOM 1380 C CA . LEU A 1 174 ? 1.696 -13.195 0.145 1.00 96.62 174 LEU A CA 1
ATOM 1381 C C . LEU A 1 174 ? 3.047 -13.804 0.541 1.00 96.62 174 LEU A C 1
ATOM 1383 O O . LEU A 1 174 ? 3.974 -13.793 -0.261 1.00 96.62 174 LEU A O 1
ATOM 1387 N N . ALA A 1 175 ? 3.159 -14.360 1.749 1.00 96.69 175 ALA A N 1
ATOM 1388 C CA . ALA A 1 175 ? 4.383 -14.995 2.221 1.00 96.69 175 ALA A CA 1
ATOM 1389 C C . ALA A 1 175 ? 4.763 -16.221 1.384 1.00 96.69 175 ALA A C 1
ATOM 1391 O O . ALA A 1 175 ? 5.935 -16.395 1.064 1.00 96.69 175 ALA A O 1
ATOM 1392 N N . THR A 1 176 ? 3.796 -17.051 0.985 1.00 95.31 176 THR A N 1
ATOM 1393 C CA . THR A 1 176 ? 4.056 -18.199 0.107 1.00 95.31 176 THR A CA 1
ATOM 1394 C C . THR A 1 176 ? 4.438 -17.755 -1.301 1.00 95.31 176 THR A C 1
ATOM 1396 O O . THR A 1 176 ? 5.350 -18.338 -1.883 1.00 95.31 176 THR A O 1
ATOM 1399 N N . ALA A 1 177 ? 3.814 -16.699 -1.831 1.00 93.75 177 ALA A N 1
ATOM 1400 C CA . ALA A 1 177 ? 4.196 -16.122 -3.118 1.00 93.75 177 ALA A CA 1
ATOM 1401 C C . ALA A 1 177 ? 5.619 -15.531 -3.090 1.00 93.75 177 ALA A C 1
ATOM 1403 O O . ALA A 1 177 ? 6.408 -15.806 -3.992 1.00 93.75 177 ALA A O 1
ATOM 1404 N N . ALA A 1 178 ? 5.965 -14.794 -2.030 1.00 94.00 178 ALA A N 1
ATOM 1405 C CA . ALA A 1 178 ? 7.302 -14.243 -1.804 1.00 94.00 178 ALA A CA 1
ATOM 1406 C C . ALA A 1 178 ? 8.358 -15.338 -1.581 1.00 94.00 178 ALA A C 1
ATOM 1408 O O . ALA A 1 178 ? 9.481 -15.234 -2.054 1.00 94.00 178 ALA A O 1
ATOM 1409 N N . LEU A 1 179 ? 8.014 -16.422 -0.881 1.00 94.44 179 LEU A N 1
ATOM 1410 C CA . LEU A 1 179 ? 8.918 -17.560 -0.728 1.00 94.44 179 LEU A CA 1
ATOM 1411 C C . LEU A 1 179 ? 9.144 -18.260 -2.073 1.00 94.44 179 LEU A C 1
ATOM 1413 O O . LEU A 1 179 ? 10.271 -18.628 -2.395 1.00 94.44 179 LEU A O 1
ATOM 1417 N N . ASN A 1 180 ? 8.091 -18.420 -2.878 1.00 92.75 180 ASN A N 1
ATOM 1418 C CA . ASN A 1 180 ? 8.208 -19.040 -4.192 1.00 92.75 180 ASN A CA 1
ATOM 1419 C C . ASN A 1 180 ? 9.039 -18.199 -5.172 1.00 92.75 180 ASN A C 1
ATOM 1421 O O . ASN A 1 180 ? 9.713 -18.795 -6.003 1.00 92.75 180 ASN A O 1
ATOM 1425 N N . SER A 1 181 ? 9.042 -16.863 -5.083 1.00 90.81 181 SER A N 1
ATOM 1426 C CA . SER A 1 181 ? 9.925 -16.035 -5.927 1.00 90.81 181 SER A CA 1
ATOM 1427 C C . SER A 1 181 ? 11.410 -16.216 -5.591 1.00 90.81 181 SER A C 1
ATOM 1429 O O . SER A 1 181 ? 12.267 -16.030 -6.448 1.00 90.81 181 SER A O 1
ATOM 1431 N N . VAL A 1 182 ? 11.729 -16.635 -4.362 1.00 91.44 182 VAL A N 1
ATOM 1432 C CA . VAL A 1 182 ? 13.109 -16.917 -3.939 1.00 91.44 182 VAL A CA 1
ATOM 1433 C C . VAL A 1 182 ? 13.520 -18.359 -4.246 1.00 91.44 182 VAL A C 1
ATOM 1435 O O . VAL A 1 182 ? 14.632 -18.589 -4.714 1.00 91.44 182 VAL A O 1
ATOM 1438 N N . VAL A 1 183 ? 12.651 -19.335 -3.956 1.00 91.81 183 VAL A N 1
ATOM 1439 C CA . VAL A 1 183 ? 12.983 -20.774 -4.031 1.00 91.81 183 VAL A CA 1
ATOM 1440 C C . VAL A 1 183 ? 12.630 -21.397 -5.389 1.00 91.81 183 VAL A C 1
ATOM 1442 O O . VAL A 1 183 ? 13.186 -22.429 -5.746 1.00 91.81 183 VAL A O 1
ATOM 1445 N N . GLU A 1 184 ? 11.718 -20.789 -6.149 1.00 89.06 184 GLU A N 1
ATOM 1446 C CA . GLU A 1 184 ? 11.325 -21.213 -7.504 1.00 89.06 184 GLU A CA 1
ATOM 1447 C C . GLU A 1 184 ? 10.775 -22.648 -7.601 1.00 89.06 184 GLU A C 1
ATOM 1449 O O . GLU A 1 184 ? 10.961 -23.337 -8.602 1.00 89.06 184 GLU A O 1
ATOM 1454 N N . LEU A 1 185 ? 10.061 -23.113 -6.569 1.00 89.06 185 LEU A N 1
ATOM 1455 C CA . LEU A 1 185 ? 9.493 -24.471 -6.539 1.00 89.06 185 LEU A CA 1
ATOM 1456 C C . LEU A 1 185 ? 8.382 -24.681 -7.576 1.00 89.06 185 LEU A C 1
ATOM 1458 O O . LEU A 1 185 ? 8.216 -25.781 -8.102 1.00 89.06 185 LEU A O 1
ATOM 1462 N N . VAL A 1 186 ? 7.586 -23.642 -7.830 1.00 89.56 186 VAL A N 1
ATOM 1463 C CA . VAL A 1 186 ? 6.444 -23.657 -8.750 1.00 89.56 186 VAL A CA 1
ATOM 1464 C C . VAL A 1 186 ? 6.575 -22.494 -9.728 1.00 89.56 186 VAL A C 1
ATOM 1466 O O . VAL A 1 186 ? 7.097 -21.434 -9.381 1.00 89.56 186 VAL A O 1
ATOM 1469 N N . ASP A 1 187 ? 6.057 -22.668 -10.947 1.00 88.38 187 ASP A N 1
ATOM 1470 C CA . ASP A 1 187 ? 6.022 -21.606 -11.953 1.00 88.38 187 ASP A CA 1
ATOM 1471 C C . ASP A 1 187 ? 5.394 -20.315 -11.387 1.00 88.38 187 ASP A C 1
ATOM 1473 O O . ASP A 1 187 ? 4.245 -20.294 -10.927 1.00 88.38 187 ASP A O 1
ATOM 1477 N N . ALA A 1 188 ? 6.160 -19.222 -11.440 1.00 85.50 188 ALA A N 1
ATOM 1478 C CA . ALA A 1 188 ? 5.788 -17.935 -10.858 1.00 85.50 188 ALA A CA 1
ATOM 1479 C C . ALA A 1 188 ? 4.473 -17.373 -11.426 1.00 85.50 188 ALA A C 1
ATOM 1481 O O . ALA A 1 188 ? 3.726 -16.702 -10.712 1.00 85.50 188 ALA A O 1
ATOM 1482 N N . ARG A 1 189 ? 4.130 -17.685 -12.687 1.00 85.56 189 ARG A N 1
ATOM 1483 C CA . ARG A 1 189 ? 2.857 -17.272 -13.294 1.00 85.56 189 ARG A CA 1
ATOM 1484 C C . ARG A 1 189 ? 1.688 -17.992 -12.650 1.00 85.56 189 ARG A C 1
ATOM 1486 O O . ARG A 1 189 ? 0.664 -17.360 -12.402 1.00 85.56 189 ARG A O 1
ATOM 1493 N N . MET A 1 190 ? 1.822 -19.297 -12.423 1.00 88.56 190 MET A N 1
ATOM 1494 C CA . MET A 1 190 ? 0.776 -20.099 -11.791 1.00 88.56 190 MET A CA 1
ATOM 1495 C C . MET A 1 190 ? 0.544 -19.645 -10.355 1.00 88.56 190 MET A C 1
ATOM 1497 O O . MET A 1 190 ? -0.607 -19.461 -9.960 1.00 88.56 190 MET A O 1
ATOM 1501 N N . VAL A 1 191 ? 1.623 -19.390 -9.609 1.00 90.44 191 VAL A N 1
ATOM 1502 C CA . VAL A 1 191 ? 1.536 -18.863 -8.242 1.00 90.44 191 VAL A CA 1
ATOM 1503 C C . VAL A 1 191 ? 0.878 -17.488 -8.233 1.00 90.44 191 VAL A C 1
ATOM 1505 O O . VAL A 1 191 ? -0.098 -17.300 -7.513 1.00 90.44 191 VAL A O 1
ATOM 1508 N N . ALA A 1 192 ? 1.332 -16.551 -9.070 1.00 89.06 192 ALA A N 1
ATOM 1509 C CA . ALA A 1 192 ? 0.755 -15.210 -9.133 1.00 89.06 192 ALA A CA 1
ATOM 1510 C C . ALA A 1 192 ? -0.728 -15.238 -9.545 1.00 89.06 192 ALA A C 1
ATOM 1512 O O . ALA A 1 192 ? -1.565 -14.634 -8.881 1.00 89.06 192 ALA A O 1
ATOM 1513 N N . ALA A 1 193 ? -1.084 -15.968 -10.607 1.00 91.00 193 ALA A N 1
ATOM 1514 C CA . ALA A 1 193 ? -2.465 -16.051 -11.084 1.00 91.00 193 ALA A CA 1
ATOM 1515 C C . ALA A 1 193 ? -3.391 -16.744 -10.072 1.00 91.00 193 ALA A C 1
ATOM 1517 O O . ALA A 1 193 ? -4.485 -16.247 -9.802 1.00 91.00 193 ALA A O 1
ATOM 1518 N N . GLY A 1 194 ? -2.948 -17.862 -9.489 1.00 93.56 194 GLY A N 1
ATOM 1519 C CA . GLY A 1 194 ? -3.700 -18.595 -8.474 1.00 93.56 194 GLY A CA 1
ATOM 1520 C C . GLY A 1 194 ? -3.899 -17.774 -7.202 1.00 93.56 194 GLY A C 1
ATOM 1521 O O . GLY A 1 194 ? -5.025 -17.644 -6.726 1.00 93.56 194 GLY A O 1
ATOM 1522 N N . ALA A 1 195 ? -2.833 -17.151 -6.693 1.00 94.50 195 ALA A N 1
ATOM 1523 C CA . ALA A 1 195 ? -2.895 -16.293 -5.513 1.00 94.50 195 ALA A CA 1
ATOM 1524 C C . ALA A 1 195 ? -3.810 -15.081 -5.738 1.00 94.50 195 ALA A C 1
ATOM 1526 O O . ALA A 1 195 ? -4.654 -14.793 -4.892 1.00 94.50 195 ALA A O 1
ATOM 1527 N N . VAL A 1 196 ? -3.715 -14.412 -6.895 1.00 95.25 196 VAL A N 1
ATOM 1528 C CA . VAL A 1 196 ? -4.624 -13.312 -7.256 1.00 95.25 196 VAL A CA 1
ATOM 1529 C C . VAL A 1 196 ? -6.073 -13.792 -7.293 1.00 95.25 196 VAL A C 1
ATOM 1531 O O . VAL A 1 196 ? -6.929 -13.154 -6.688 1.00 95.25 196 VAL A O 1
ATOM 1534 N N . ALA A 1 197 ? -6.365 -14.914 -7.957 1.00 96.06 197 ALA A N 1
ATOM 1535 C CA . ALA A 1 197 ? -7.728 -15.437 -8.051 1.00 96.06 197 ALA A CA 1
ATOM 1536 C C . ALA A 1 197 ? -8.318 -15.747 -6.665 1.00 96.06 197 ALA A C 1
ATOM 1538 O O . ALA A 1 197 ? -9.428 -15.311 -6.353 1.00 96.06 197 ALA A O 1
ATOM 1539 N N . ILE A 1 198 ? -7.546 -16.423 -5.807 1.00 97.12 198 ILE A N 1
ATOM 1540 C CA . ILE A 1 198 ? -7.924 -16.706 -4.415 1.00 97.12 198 ILE A CA 1
ATOM 1541 C C . ILE A 1 198 ? -8.193 -15.400 -3.659 1.00 97.12 198 ILE A C 1
ATOM 1543 O O . ILE A 1 198 ? -9.192 -15.291 -2.948 1.00 97.12 198 ILE A O 1
ATOM 1547 N N . MET A 1 199 ? -7.335 -14.391 -3.829 1.00 97.50 199 MET A N 1
ATOM 1548 C CA . MET A 1 199 ? -7.443 -13.135 -3.090 1.00 97.50 199 MET A CA 1
ATOM 1549 C C . MET A 1 199 ? -8.561 -12.220 -3.573 1.00 97.50 199 MET A C 1
ATOM 1551 O O . MET A 1 199 ? -9.178 -11.555 -2.744 1.00 97.50 199 MET A O 1
ATOM 1555 N N . ILE A 1 200 ? -8.905 -12.243 -4.862 1.00 97.12 200 ILE A N 1
ATOM 1556 C CA . ILE A 1 200 ? -10.099 -11.566 -5.385 1.00 97.12 200 ILE A CA 1
ATOM 1557 C C . ILE A 1 200 ? -11.359 -12.160 -4.752 1.00 97.12 200 ILE A C 1
ATOM 1559 O O . ILE A 1 200 ? -12.196 -11.415 -4.239 1.00 97.12 200 ILE A O 1
ATOM 1563 N N . VAL A 1 201 ? -11.487 -13.492 -4.747 1.00 97.62 201 VAL A N 1
ATOM 1564 C CA . VAL A 1 201 ? -12.650 -14.170 -4.155 1.00 97.62 201 VAL A CA 1
ATOM 1565 C C . VAL A 1 201 ? -12.728 -13.881 -2.659 1.00 97.62 201 VAL A C 1
ATOM 1567 O O . VAL A 1 201 ? -13.775 -13.462 -2.169 1.00 97.62 201 VAL A O 1
ATOM 1570 N N . TYR A 1 202 ? -11.613 -14.038 -1.943 1.00 97.44 202 TYR A N 1
ATOM 1571 C CA . TYR A 1 202 ? -11.540 -13.747 -0.514 1.00 97.44 202 TYR A CA 1
ATOM 1572 C C . TYR A 1 202 ? -11.947 -12.302 -0.209 1.00 97.44 202 TYR A C 1
ATOM 1574 O O . TYR A 1 202 ? -12.794 -12.076 0.654 1.00 97.44 202 TYR A O 1
ATOM 1582 N N . TYR A 1 203 ? -11.388 -11.321 -0.927 1.00 96.62 203 TYR A N 1
ATOM 1583 C CA . TYR A 1 203 ? -11.696 -9.913 -0.689 1.00 96.62 203 TYR A CA 1
ATOM 1584 C C . TYR A 1 203 ? -13.160 -9.590 -1.000 1.00 96.62 203 TYR A C 1
ATOM 1586 O O . TYR A 1 203 ? -13.813 -8.908 -0.213 1.00 96.62 203 TYR A O 1
ATOM 1594 N N . GLY A 1 204 ? -13.714 -10.141 -2.084 1.00 96.19 204 GLY A N 1
ATOM 1595 C CA . GLY 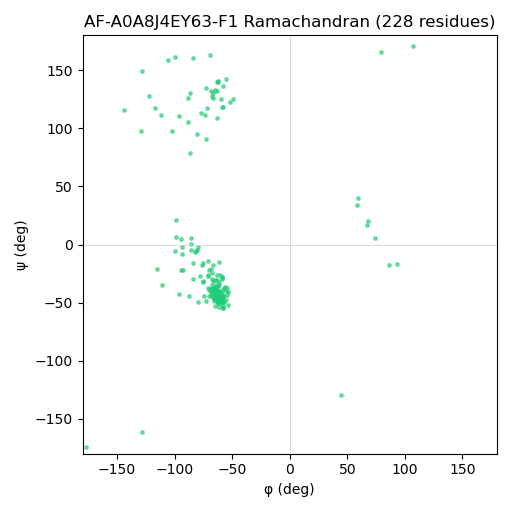A 1 204 ? -15.129 -9.982 -2.421 1.00 96.19 204 GLY A CA 1
ATOM 1596 C C . GLY A 1 204 ? -16.064 -10.557 -1.350 1.00 96.19 204 GLY A C 1
ATOM 1597 O O . GLY A 1 204 ? -17.023 -9.900 -0.931 1.00 96.19 204 GLY A O 1
ATOM 1598 N N . VAL A 1 205 ? -15.766 -11.757 -0.841 1.00 96.06 205 VAL A N 1
ATOM 1599 C CA . VAL A 1 205 ? -16.520 -12.365 0.268 1.00 96.06 205 VAL A CA 1
ATOM 1600 C C . VAL A 1 205 ? -16.397 -11.520 1.537 1.00 96.06 205 VAL A C 1
ATOM 1602 O O . VAL A 1 205 ? -17.412 -11.228 2.169 1.00 96.06 205 VAL A O 1
ATOM 1605 N N . TYR A 1 206 ? -15.189 -11.077 1.880 1.00 94.75 206 TYR A N 1
ATOM 1606 C CA . TYR A 1 206 ? -14.920 -10.241 3.049 1.00 94.75 206 TYR A CA 1
ATOM 1607 C C . TYR A 1 206 ? -15.714 -8.924 3.013 1.00 94.75 206 TYR A C 1
ATOM 1609 O O . TYR A 1 206 ? -16.510 -8.655 3.915 1.00 94.75 206 TYR A O 1
ATOM 1617 N N . VAL A 1 207 ? -15.591 -8.151 1.928 1.00 94.06 207 VAL A N 1
ATOM 1618 C CA . VAL A 1 207 ? -16.295 -6.868 1.764 1.00 94.06 207 VAL A CA 1
ATOM 1619 C C . VAL A 1 207 ? -17.808 -7.069 1.763 1.00 94.06 207 VAL A C 1
ATOM 1621 O O . VAL A 1 207 ? -18.521 -6.375 2.486 1.00 94.06 207 VAL A O 1
ATOM 1624 N N . SER A 1 208 ? -18.322 -8.045 1.007 1.00 93.81 208 SER A N 1
ATOM 1625 C CA . SER A 1 208 ? -19.769 -8.300 0.959 1.00 93.81 208 SER A CA 1
ATOM 1626 C C . SER A 1 208 ? -20.341 -8.725 2.313 1.00 93.81 208 SER A C 1
ATOM 1628 O O . SER A 1 208 ? -21.507 -8.455 2.603 1.00 93.81 208 SER A O 1
ATOM 1630 N N . THR A 1 209 ? -19.550 -9.400 3.147 1.00 93.75 209 THR A N 1
ATOM 1631 C CA . THR A 1 209 ? -19.958 -9.816 4.492 1.00 93.75 209 THR A CA 1
ATOM 1632 C C . THR A 1 209 ? -20.023 -8.618 5.429 1.00 93.75 209 THR A C 1
ATOM 1634 O O . THR A 1 209 ? -21.054 -8.414 6.064 1.00 93.75 209 THR A O 1
ATOM 1637 N N . ILE A 1 210 ? -18.985 -7.777 5.449 1.00 91.69 210 ILE A N 1
ATOM 1638 C CA . ILE A 1 210 ? -18.957 -6.563 6.278 1.00 91.69 210 ILE A CA 1
ATOM 1639 C C . ILE A 1 210 ? -20.079 -5.607 5.897 1.00 91.69 210 ILE A C 1
ATOM 1641 O O . ILE A 1 210 ? -20.816 -5.147 6.766 1.00 91.69 210 ILE A O 1
ATOM 1645 N N . VAL A 1 211 ? -20.260 -5.346 4.600 1.00 91.38 211 VAL A N 1
ATOM 1646 C CA . VAL A 1 211 ? -21.340 -4.473 4.127 1.00 91.38 211 VAL A CA 1
ATOM 1647 C C . VAL A 1 211 ? -22.688 -5.023 4.587 1.00 91.38 211 VAL A C 1
ATOM 1649 O O . VAL A 1 211 ? -23.482 -4.281 5.154 1.00 91.38 211 VAL A O 1
ATOM 1652 N N . ARG A 1 212 ? -22.939 -6.331 4.438 1.00 90.94 212 ARG A N 1
ATOM 1653 C CA . ARG A 1 212 ? -24.182 -6.947 4.925 1.00 90.94 212 ARG A CA 1
ATOM 1654 C C . ARG A 1 212 ? -24.364 -6.805 6.435 1.00 90.94 212 ARG A C 1
ATOM 1656 O O . ARG A 1 212 ? -25.475 -6.509 6.856 1.00 90.94 212 ARG A O 1
ATOM 1663 N N . GLN A 1 213 ? -23.313 -6.980 7.233 1.00 91.25 213 GLN A N 1
ATOM 1664 C CA . GLN A 1 213 ? -23.374 -6.821 8.691 1.00 91.25 213 GLN A CA 1
ATOM 1665 C C . GLN A 1 213 ? -23.710 -5.381 9.095 1.00 91.25 213 GLN A C 1
ATOM 1667 O O . GLN A 1 213 ? -24.623 -5.170 9.890 1.00 91.25 213 GLN A O 1
ATOM 1672 N N . VAL A 1 214 ? -23.035 -4.392 8.503 1.00 89.25 214 VAL A N 1
ATOM 1673 C CA . VAL A 1 214 ? -23.290 -2.968 8.767 1.00 89.25 214 VAL A CA 1
ATOM 1674 C C . VAL A 1 214 ? -24.704 -2.582 8.332 1.00 89.25 214 VAL A C 1
ATOM 1676 O O . VAL A 1 214 ? -25.442 -1.964 9.096 1.00 89.25 214 VAL A O 1
ATOM 1679 N N . CYS A 1 215 ? -25.118 -2.988 7.131 1.00 89.31 215 CYS A N 1
ATOM 1680 C CA . CYS A 1 215 ? -26.452 -2.696 6.619 1.00 89.31 215 CYS A CA 1
ATOM 1681 C C . CYS A 1 215 ? -27.543 -3.383 7.466 1.00 89.31 215 CYS A C 1
ATOM 1683 O O . CYS A 1 215 ? -28.561 -2.758 7.756 1.00 89.31 215 CYS A O 1
ATOM 1685 N N . ALA A 1 216 ? -27.320 -4.617 7.938 1.00 90.00 216 ALA A N 1
ATOM 1686 C CA . ALA A 1 216 ? -28.234 -5.312 8.847 1.00 90.00 216 ALA A CA 1
ATOM 1687 C C . ALA A 1 216 ? -28.349 -4.610 10.209 1.00 90.00 216 ALA A C 1
ATOM 1689 O O . ALA A 1 216 ? -29.458 -4.451 10.712 1.00 90.00 216 ALA A O 1
ATOM 1690 N N . PHE A 1 217 ? -27.230 -4.145 10.773 1.00 89.50 217 PHE A N 1
ATOM 1691 C CA . PHE A 1 217 ? -27.215 -3.402 12.035 1.00 89.50 217 PHE A CA 1
ATOM 1692 C C . PHE A 1 217 ? -27.937 -2.049 11.929 1.00 89.50 217 PHE A C 1
ATOM 1694 O O . PHE A 1 217 ? -28.708 -1.689 12.812 1.00 89.50 217 PHE A O 1
ATOM 1701 N N . LEU A 1 218 ? -27.732 -1.316 10.829 1.00 88.94 218 LEU A N 1
ATOM 1702 C CA . LEU A 1 218 ? -28.363 -0.011 10.587 1.00 88.94 218 LEU A CA 1
ATOM 1703 C C . LEU A 1 218 ? -29.792 -0.106 10.023 1.00 88.94 218 LEU A C 1
ATOM 1705 O O . LEU A 1 218 ? -30.450 0.918 9.848 1.00 88.94 218 LEU A O 1
ATOM 1709 N N . GLY A 1 219 ? -30.271 -1.307 9.684 1.00 86.88 219 GLY A N 1
ATOM 1710 C CA . GLY A 1 219 ? -31.562 -1.504 9.017 1.00 86.88 219 GLY A CA 1
ATOM 1711 C C . GLY A 1 219 ? -31.617 -0.968 7.577 1.00 86.88 219 GLY A C 1
ATOM 1712 O O . GLY A 1 219 ? -32.701 -0.732 7.042 1.00 86.88 219 GLY A O 1
ATOM 1713 N N . ILE A 1 220 ? -30.465 -0.767 6.931 1.00 86.69 220 ILE A N 1
ATOM 1714 C CA . ILE A 1 220 ? -30.366 -0.278 5.552 1.00 86.69 220 ILE A CA 1
ATOM 1715 C C . ILE A 1 220 ? -30.458 -1.471 4.598 1.00 86.69 220 ILE A C 1
ATOM 1717 O O . ILE A 1 220 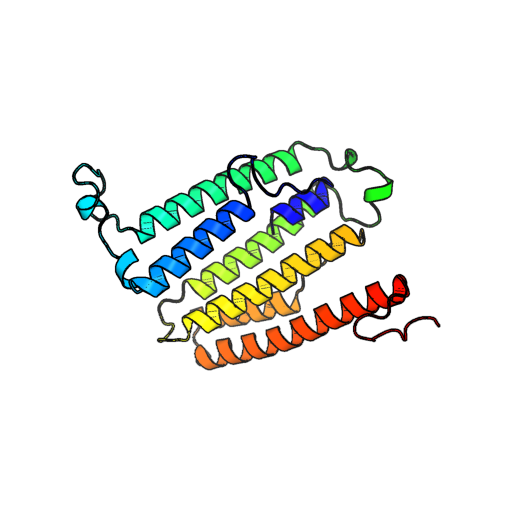? -29.735 -2.455 4.732 1.00 86.69 220 ILE A O 1
ATOM 1721 N N . LYS A 1 221 ? -31.312 -1.392 3.574 1.00 81.12 221 LYS A N 1
ATOM 1722 C CA . LYS A 1 221 ? -31.370 -2.414 2.519 1.00 81.12 221 LYS A CA 1
ATOM 1723 C C . LYS A 1 221 ? -30.358 -2.111 1.415 1.00 81.12 221 LYS A C 1
ATOM 1725 O O . LYS A 1 221 ? -30.703 -1.593 0.358 1.00 81.12 221 LYS A O 1
ATOM 1730 N N . CYS A 1 222 ? -29.093 -2.427 1.664 1.00 68.69 222 CYS A N 1
ATOM 1731 C CA . CYS A 1 222 ? -28.051 -2.318 0.646 1.00 68.69 222 CYS A CA 1
ATOM 1732 C C . CYS A 1 222 ? -28.352 -3.273 -0.525 1.00 68.69 222 CYS A C 1
ATOM 1734 O O . CYS A 1 222 ? -28.680 -4.437 -0.304 1.00 68.69 222 CYS A O 1
ATOM 1736 N N . PHE A 1 223 ? -28.262 -2.770 -1.763 1.00 67.94 223 PHE A N 1
ATOM 1737 C CA . PHE A 1 223 ? -28.557 -3.496 -3.014 1.00 67.94 223 PHE A CA 1
ATOM 1738 C C . PHE A 1 223 ? -30.024 -3.903 -3.248 1.00 67.94 223 PHE A C 1
ATOM 1740 O O . PHE A 1 223 ? -30.299 -4.730 -4.114 1.00 67.94 223 PHE A O 1
ATOM 1747 N N . SER A 1 224 ? -30.984 -3.310 -2.531 1.00 69.62 224 SER A N 1
ATOM 1748 C CA . SER A 1 224 ? -32.415 -3.488 -2.804 1.00 69.62 224 SER A CA 1
ATOM 1749 C C . SER A 1 224 ? -33.060 -2.131 -3.071 1.00 69.62 224 SER A C 1
ATOM 1751 O O . SER A 1 224 ? -32.916 -1.207 -2.274 1.00 69.62 224 SER A O 1
ATOM 1753 N N . ILE A 1 225 ? -33.770 -1.996 -4.194 1.00 69.38 225 ILE A N 1
ATOM 1754 C CA . ILE A 1 225 ? -34.544 -0.788 -4.491 1.00 69.38 225 ILE A CA 1
ATOM 1755 C C . ILE A 1 225 ? -35.783 -0.811 -3.594 1.00 69.38 225 ILE A C 1
ATOM 1757 O O . ILE A 1 225 ? -36.663 -1.656 -3.758 1.00 69.38 225 ILE A O 1
ATOM 1761 N N . THR A 1 226 ? -35.857 0.104 -2.629 1.00 67.38 226 THR A N 1
ATOM 1762 C CA . THR A 1 226 ? -37.074 0.304 -1.840 1.00 67.38 226 THR A CA 1
ATOM 1763 C C . THR A 1 226 ? -38.170 0.884 -2.741 1.00 67.38 226 THR A C 1
ATOM 1765 O O . THR A 1 226 ? -37.931 1.897 -3.403 1.00 67.38 226 THR A O 1
ATOM 1768 N N . PRO A 1 227 ? -39.376 0.285 -2.783 1.00 69.75 227 PRO A N 1
ATOM 1769 C CA . PRO A 1 227 ? -40.496 0.874 -3.505 1.00 69.75 227 PRO A CA 1
ATOM 1770 C C . PRO A 1 227 ? -40.786 2.270 -2.950 1.00 69.75 227 PRO A C 1
ATOM 1772 O O . PRO A 1 227 ? -40.771 2.479 -1.733 1.00 69.75 227 PRO A O 1
ATOM 1775 N N . LYS A 1 228 ? -41.030 3.232 -3.843 1.00 69.06 228 LYS A N 1
ATOM 1776 C CA . LYS A 1 228 ? -41.350 4.614 -3.473 1.00 69.06 228 LYS A CA 1
ATOM 1777 C C . LYS A 1 228 ? -42.625 4.600 -2.619 1.00 69.06 228 LYS A C 1
ATOM 1779 O O . LYS A 1 228 ? -43.625 4.027 -3.044 1.00 69.06 228 LYS A O 1
ATOM 1784 N N . ARG A 1 229 ? -42.578 5.185 -1.415 1.00 64.38 229 ARG A N 1
ATOM 1785 C CA . ARG A 1 229 ? -43.774 5.377 -0.577 1.00 64.38 229 ARG A CA 1
ATOM 1786 C C . ARG A 1 229 ? -44.779 6.205 -1.390 1.00 64.38 229 ARG A C 1
ATOM 1788 O O . ARG A 1 229 ? -44.418 7.302 -1.815 1.00 64.38 229 ARG A O 1
ATOM 1795 N N . ALA A 1 230 ? -45.948 5.625 -1.660 1.00 57.53 230 ALA A N 1
ATOM 1796 C CA . ALA A 1 230 ? -47.097 6.323 -2.232 1.00 57.53 230 ALA A CA 1
ATOM 1797 C C . ALA A 1 230 ? -47.686 7.300 -1.210 1.00 57.53 230 ALA A C 1
ATOM 1799 O O . ALA A 1 230 ? -47.594 6.989 0.003 1.00 57.53 230 ALA A O 1
#

Radius of gyration: 21.21 Å; Cα contacts (8 Å, |Δi|>4): 189; chains: 1; bounding box: 72×46×52 Å

pLDDT: mean 89.22, std 7.07, range [57.53, 97.62]

Organism: NCBI:txid51714